Protein AF-A0A1F8UI65-F1 (afdb_monomer)

Solvent-accessible surface area (backbone atoms only — not comparable to full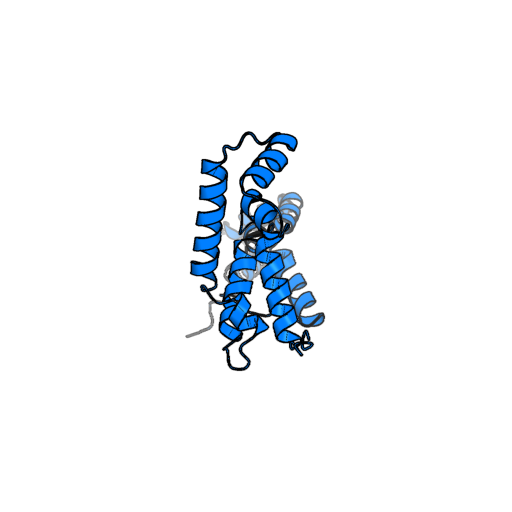-atom values): 11810 Å² total; per-residue (Å²): 134,84,75,80,75,86,70,49,71,69,42,54,49,50,51,51,52,49,49,40,34,46,66,74,23,63,63,40,53,68,67,36,41,55,45,74,73,32,93,83,54,46,71,64,50,46,35,54,54,37,41,76,73,73,41,88,61,52,60,69,58,48,51,51,49,34,50,54,45,50,52,49,47,31,72,70,65,39,86,51,47,70,52,44,59,74,70,48,88,85,56,77,56,66,65,53,52,51,49,46,52,54,45,39,53,68,25,35,94,64,45,59,47,67,70,70,42,32,73,66,82,77,74,88,83,76,95,69,96,74,76,53,73,64,61,51,50,53,50,51,64,67,48,48,71,41,24,51,68,49,43,48,53,50,62,77,66,55,59,65,66,60,55,52,50,55,53,47,46,67,73,50,90,80,66,57,72,68,54,40,54,51,32,54,54,50,46,52,68,72,67,45,90,77,86,78,78,135

Sequence (198 aa):
MTAKQNISSRRLRLLRLFLDVVLNGKFTREAFKLYVSDRWITIRGVCEKLQKQGKGWGKSAIQTIIWRDKERLEQVFGEKILVDILEYTDTNLDNYEKRLVEAMVKYSNNSGLLCGSIVLKFPEPEMATELTDEDFTDFLQTIKPYLKLHMKYITENLDEKAVGYCKYIIASNVLSGVDLERKKYLMMLLEGENNGTD

pLDDT: mean 86.95, std 12.6, range [30.7, 97.56]

Structure (mmCIF, N/CA/C/O backbone):
data_AF-A0A1F8UI65-F1
#
_entry.id   AF-A0A1F8UI65-F1
#
loop_
_atom_site.group_PDB
_atom_site.id
_atom_site.type_symbol
_atom_site.label_atom_id
_atom_site.label_alt_id
_atom_site.label_comp_id
_atom_site.label_asym_id
_atom_site.label_entity_id
_atom_site.label_seq_id
_atom_site.pdbx_PDB_ins_code
_atom_site.Cartn_x
_atom_site.Cartn_y
_atom_site.Cartn_z
_atom_site.occupancy
_atom_site.B_iso_or_equiv
_atom_site.auth_seq_id
_atom_site.auth_comp_id
_atom_site.auth_asym_id
_atom_site.auth_atom_id
_atom_site.pdbx_PDB_model_num
ATOM 1 N N . MET A 1 1 ? 4.585 -12.327 -42.486 1.00 30.70 1 MET A N 1
ATOM 2 C CA . MET A 1 1 ? 3.288 -12.870 -42.032 1.00 30.70 1 MET A CA 1
ATOM 3 C C . MET A 1 1 ? 3.291 -12.864 -40.512 1.00 30.70 1 MET A C 1
ATOM 5 O O . MET A 1 1 ? 3.933 -13.711 -39.912 1.00 30.70 1 MET A O 1
ATOM 9 N N . THR A 1 2 ? 2.685 -11.863 -39.879 1.00 37.06 2 THR A N 1
ATOM 10 C CA . THR A 1 2 ? 2.535 -11.814 -38.419 1.00 37.06 2 THR A CA 1
ATOM 11 C C . THR A 1 2 ? 1.355 -12.701 -38.049 1.00 37.06 2 THR A C 1
ATOM 13 O O . THR A 1 2 ? 0.202 -12.317 -38.236 1.00 37.06 2 THR A O 1
ATOM 16 N N . ALA A 1 3 ? 1.638 -13.923 -37.593 1.00 42.47 3 ALA A N 1
ATOM 17 C CA . ALA A 1 3 ? 0.620 -14.774 -36.996 1.00 42.47 3 ALA A CA 1
ATOM 18 C C . ALA A 1 3 ? -0.021 -13.996 -35.839 1.00 42.47 3 ALA A C 1
ATOM 20 O O . ALA A 1 3 ? 0.677 -13.510 -34.948 1.00 42.47 3 ALA A O 1
ATOM 21 N N . LYS A 1 4 ? -1.344 -13.820 -35.883 1.00 46.66 4 LYS A N 1
ATOM 22 C CA . LYS A 1 4 ? -2.117 -13.251 -34.777 1.00 46.66 4 LYS A CA 1
ATOM 23 C C . LYS A 1 4 ? -1.956 -14.227 -33.607 1.00 46.66 4 LYS A C 1
ATOM 25 O O . LYS A 1 4 ? -2.614 -15.263 -33.591 1.00 46.66 4 LYS A O 1
ATOM 30 N N . GLN A 1 5 ? -1.022 -13.958 -32.693 1.00 58.91 5 GLN A N 1
ATOM 31 C CA . GLN A 1 5 ? -0.881 -14.757 -31.478 1.00 58.91 5 GLN A CA 1
ATOM 32 C C . GLN A 1 5 ? -2.227 -14.714 -30.752 1.00 58.91 5 GLN A C 1
ATOM 34 O O . GLN A 1 5 ? -2.724 -13.639 -30.408 1.00 58.91 5 GLN A O 1
ATOM 39 N N . ASN A 1 6 ? -2.850 -15.877 -30.579 1.00 65.25 6 ASN A N 1
ATOM 40 C CA . ASN A 1 6 ? -4.116 -16.007 -29.871 1.00 65.25 6 ASN A CA 1
ATOM 41 C C . ASN A 1 6 ? -3.819 -15.990 -28.362 1.00 65.25 6 ASN A C 1
ATOM 43 O O . ASN A 1 6 ? -3.801 -17.023 -27.698 1.00 65.25 6 ASN A O 1
ATOM 47 N N . ILE A 1 7 ? -3.444 -14.814 -27.852 1.00 75.25 7 ILE A N 1
ATOM 48 C CA . ILE A 1 7 ? -3.070 -14.612 -26.450 1.00 75.25 7 ILE A CA 1
ATOM 49 C C . ILE A 1 7 ? -4.335 -14.730 -25.596 1.00 75.25 7 ILE A C 1
ATOM 51 O O . ILE A 1 7 ? -5.325 -14.041 -25.843 1.00 75.25 7 ILE A O 1
ATOM 55 N N . SER A 1 8 ? -4.303 -15.584 -24.570 1.00 82.50 8 SER A N 1
ATOM 56 C CA . SER A 1 8 ? -5.439 -15.754 -23.660 1.00 82.50 8 SER A CA 1
ATOM 57 C C . SER A 1 8 ? -5.750 -14.470 -22.878 1.00 82.50 8 SER A C 1
ATOM 59 O O . SER A 1 8 ? -4.866 -13.655 -22.596 1.00 82.50 8 SER A O 1
ATOM 61 N N . SER A 1 9 ? -7.008 -14.302 -22.463 1.00 83.19 9 SER A N 1
ATOM 62 C CA . SER A 1 9 ? -7.449 -13.171 -21.629 1.00 83.19 9 SER A CA 1
ATOM 63 C C . SER A 1 9 ? -6.605 -13.020 -20.357 1.00 83.19 9 SER A C 1
ATOM 65 O O . SER A 1 9 ? -6.215 -11.908 -19.999 1.00 83.19 9 SER A O 1
ATOM 67 N N . ARG A 1 10 ? -6.242 -14.143 -19.725 1.00 83.81 10 ARG A N 1
ATOM 68 C CA . ARG A 1 10 ? -5.358 -14.194 -18.552 1.00 83.81 10 ARG A CA 1
ATOM 69 C C . ARG A 1 10 ? -3.969 -13.611 -18.834 1.00 83.81 10 ARG A C 1
ATOM 71 O O . ARG A 1 10 ? -3.479 -12.796 -18.058 1.00 83.81 10 ARG A O 1
ATOM 78 N N . ARG A 1 11 ? -3.351 -13.967 -19.964 1.00 86.38 11 ARG A N 1
ATOM 79 C CA . ARG A 1 11 ? -2.037 -13.434 -20.376 1.00 86.38 11 ARG A CA 1
ATOM 80 C C . ARG A 1 11 ? -2.100 -11.951 -20.723 1.00 86.38 11 ARG A C 1
ATOM 82 O O . ARG A 1 11 ? -1.212 -11.196 -20.340 1.00 86.38 11 ARG A O 1
ATOM 89 N N . LEU A 1 12 ? -3.170 -11.511 -21.389 1.00 87.50 12 LEU A N 1
ATOM 90 C CA . LEU A 1 12 ? -3.399 -10.087 -21.646 1.00 87.50 12 LEU A CA 1
ATOM 91 C C . LEU A 1 12 ? -3.551 -9.296 -20.342 1.00 87.50 12 LEU A C 1
ATOM 93 O O . LEU A 1 12 ? -2.993 -8.205 -20.226 1.00 87.50 12 LEU A O 1
ATOM 97 N N . ARG A 1 13 ? -4.268 -9.844 -19.353 1.00 85.81 13 ARG A N 1
ATOM 98 C CA . ARG A 1 13 ? -4.388 -9.252 -18.013 1.00 85.81 13 ARG A CA 1
ATOM 99 C C . ARG A 1 13 ? -3.018 -9.133 -17.349 1.00 85.81 13 ARG A C 1
ATOM 101 O O . ARG A 1 13 ? -2.651 -8.042 -16.934 1.00 85.81 13 ARG A O 1
ATOM 108 N N . LEU A 1 14 ? -2.243 -10.213 -17.328 1.00 87.94 14 LEU A N 1
ATOM 109 C CA . LEU A 1 14 ? -0.876 -10.233 -16.803 1.00 87.94 14 LEU A CA 1
ATOM 110 C C . LEU A 1 14 ? 0.030 -9.182 -17.448 1.00 87.94 14 LEU A C 1
ATOM 112 O O . LEU A 1 14 ? 0.711 -8.439 -16.745 1.00 87.94 14 LEU A O 1
ATOM 116 N N . LEU A 1 15 ? -0.003 -9.071 -18.776 1.00 89.81 15 LEU A N 1
ATOM 117 C CA . LEU A 1 15 ? 0.777 -8.075 -19.502 1.00 89.81 15 LEU A CA 1
ATOM 118 C C . LEU A 1 15 ? 0.361 -6.646 -19.130 1.00 89.81 15 LEU A C 1
ATOM 120 O O . LEU A 1 15 ? 1.220 -5.790 -18.938 1.00 89.81 15 LEU A O 1
ATOM 124 N N . ARG A 1 16 ? -0.945 -6.382 -18.997 1.00 90.06 16 ARG A N 1
ATOM 125 C CA . ARG A 1 16 ? -1.450 -5.073 -18.556 1.00 90.06 16 ARG A CA 1
ATOM 126 C C . ARG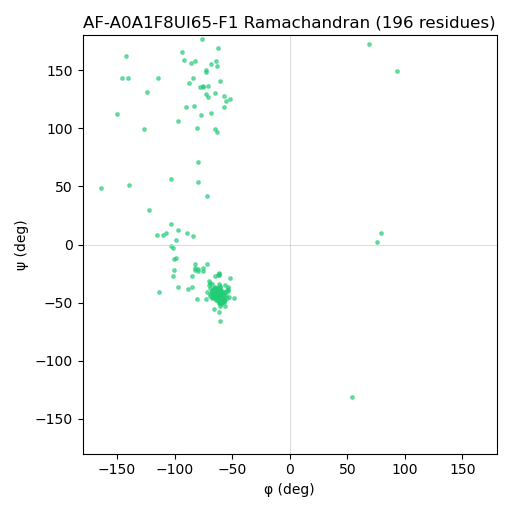 A 1 16 ? -0.981 -4.737 -17.144 1.00 90.06 16 ARG A C 1
ATOM 128 O O . ARG A 1 16 ? -0.502 -3.630 -16.937 1.00 90.06 16 ARG A O 1
ATOM 135 N N . LEU A 1 17 ? -1.067 -5.686 -16.210 1.00 89.12 17 LEU A N 1
ATOM 136 C CA . LEU A 1 17 ? -0.585 -5.502 -14.836 1.00 89.12 17 LEU A CA 1
ATOM 137 C C . LEU A 1 17 ? 0.928 -5.260 -14.801 1.00 89.12 17 LEU A C 1
ATOM 139 O O . LEU A 1 17 ? 1.391 -4.353 -14.116 1.00 89.12 17 LEU A O 1
ATOM 143 N N . PHE A 1 18 ? 1.701 -6.011 -15.590 1.00 91.94 18 PHE A N 1
ATOM 144 C CA . PHE A 1 18 ? 3.139 -5.790 -15.724 1.00 91.94 18 PHE A CA 1
ATOM 145 C C . PHE A 1 18 ? 3.451 -4.383 -16.238 1.00 91.94 18 PHE A C 1
ATOM 147 O O . PHE A 1 18 ? 4.241 -3.665 -15.628 1.00 91.94 18 PHE A O 1
ATOM 154 N N . LEU A 1 19 ? 2.800 -3.953 -17.321 1.00 91.69 19 LEU A N 1
ATOM 155 C CA . LEU A 1 19 ? 2.984 -2.605 -17.856 1.00 91.69 19 LEU A CA 1
ATOM 156 C C . LEU A 1 19 ? 2.579 -1.527 -16.847 1.00 91.69 19 LEU A C 1
ATOM 158 O O . LEU A 1 19 ? 3.275 -0.520 -16.745 1.00 91.69 19 LEU A O 1
ATOM 162 N N . ASP A 1 20 ? 1.513 -1.740 -16.077 1.00 90.06 20 ASP A N 1
ATOM 163 C CA . ASP A 1 20 ? 1.080 -0.803 -15.042 1.00 90.06 20 ASP A CA 1
ATOM 164 C C . ASP A 1 20 ? 2.138 -0.643 -13.937 1.00 90.06 20 ASP A C 1
ATOM 166 O O . ASP A 1 20 ? 2.561 0.475 -13.633 1.00 90.06 20 ASP A O 1
ATOM 170 N N . VAL A 1 21 ? 2.680 -1.751 -13.421 1.00 91.44 21 VAL A N 1
ATOM 171 C CA . VAL A 1 21 ? 3.774 -1.725 -12.434 1.00 91.44 21 VAL A CA 1
ATOM 172 C C . VAL A 1 21 ? 5.002 -0.999 -12.983 1.00 91.44 21 VAL A C 1
ATOM 174 O O . VAL A 1 21 ? 5.594 -0.161 -12.294 1.00 91.44 21 VAL A O 1
ATOM 177 N N . VAL A 1 22 ? 5.391 -1.308 -14.222 1.00 92.56 22 VAL A N 1
ATOM 178 C CA . VAL A 1 22 ? 6.615 -0.784 -14.835 1.00 92.56 22 VAL A CA 1
ATOM 179 C C . VAL A 1 22 ? 6.482 0.692 -15.194 1.00 92.56 22 VAL A C 1
ATOM 181 O O . VAL A 1 22 ? 7.387 1.467 -14.882 1.00 92.56 22 VAL A O 1
ATOM 184 N N . LEU A 1 23 ? 5.387 1.097 -15.836 1.00 91.56 23 LEU A N 1
ATOM 185 C CA . LEU A 1 23 ? 5.232 2.428 -16.429 1.00 91.56 23 LEU A CA 1
ATOM 186 C C . LEU A 1 23 ? 4.478 3.402 -15.521 1.00 91.56 23 LEU A C 1
ATOM 188 O O . LEU A 1 23 ? 4.865 4.569 -15.432 1.00 91.56 23 LEU A O 1
ATOM 192 N N . ASN A 1 24 ? 3.470 2.942 -14.782 1.00 89.12 24 ASN A N 1
ATOM 193 C CA . ASN A 1 24 ? 2.611 3.813 -13.972 1.00 89.12 24 ASN A CA 1
ATOM 194 C C . ASN A 1 24 ? 2.980 3.783 -12.481 1.00 89.12 24 ASN A C 1
ATOM 196 O O . ASN A 1 24 ? 2.806 4.781 -11.779 1.00 89.12 24 ASN A O 1
ATOM 200 N N . GLY A 1 25 ? 3.565 2.683 -12.005 1.00 86.75 25 GLY A N 1
ATOM 201 C CA . GLY A 1 25 ? 4.036 2.533 -10.629 1.00 86.75 25 GLY A CA 1
ATOM 202 C C . GLY A 1 25 ? 5.349 3.261 -10.318 1.00 86.75 25 GLY A C 1
ATOM 203 O O . GLY A 1 25 ? 6.014 3.839 -11.181 1.00 86.75 25 GLY A O 1
ATOM 204 N N . LYS A 1 26 ? 5.768 3.187 -9.051 1.00 90.88 26 LYS A N 1
ATOM 205 C CA . LYS A 1 26 ? 7.080 3.648 -8.559 1.00 90.88 26 LYS A CA 1
ATOM 206 C C . LYS A 1 26 ? 8.178 2.599 -8.744 1.00 90.88 26 LYS A C 1
ATOM 208 O O . LYS A 1 26 ? 9.277 2.789 -8.226 1.00 90.88 26 LYS A O 1
ATOM 213 N N . PHE A 1 27 ? 7.883 1.489 -9.434 1.00 92.88 27 PHE A N 1
ATOM 214 C CA . PHE A 1 27 ? 8.851 0.423 -9.649 1.00 92.88 27 PHE A CA 1
ATOM 215 C C . PHE A 1 27 ? 10.035 0.996 -10.420 1.00 92.88 27 PHE A C 1
ATOM 217 O O . PHE A 1 27 ? 11.102 1.136 -9.840 1.00 92.88 27 PHE A O 1
ATOM 224 N N . THR A 1 28 ? 9.858 1.426 -11.672 1.00 94.50 28 THR A N 1
ATOM 225 C CA . THR A 1 28 ? 10.954 2.017 -12.458 1.00 94.50 28 THR A CA 1
ATOM 226 C C . THR A 1 28 ? 11.030 3.536 -12.330 1.00 94.50 28 THR A C 1
ATOM 228 O O . THR A 1 28 ? 10.061 4.215 -11.980 1.00 94.50 28 THR A O 1
ATOM 231 N N . ARG A 1 29 ? 12.207 4.091 -12.625 1.00 93.94 29 ARG A N 1
ATOM 232 C CA . ARG A 1 29 ? 12.441 5.534 -12.678 1.00 93.94 29 ARG A CA 1
ATOM 233 C C . ARG A 1 29 ? 12.079 6.077 -14.053 1.00 93.94 29 ARG A C 1
ATOM 235 O O . ARG A 1 29 ? 12.130 5.392 -15.066 1.00 93.94 29 ARG A O 1
ATOM 242 N N . GLU A 1 30 ? 11.774 7.364 -14.095 1.00 93.44 30 GLU A N 1
ATOM 243 C CA . GLU A 1 30 ? 11.325 8.068 -15.298 1.00 93.44 30 GLU A CA 1
ATOM 244 C C . GLU A 1 30 ? 12.264 7.930 -16.506 1.00 93.44 30 GLU A C 1
ATOM 246 O O . GLU A 1 30 ? 11.786 7.737 -17.618 1.00 93.44 30 GLU A O 1
ATOM 251 N N . ALA A 1 31 ? 13.587 7.956 -16.305 1.00 94.00 31 ALA A N 1
ATOM 252 C CA . ALA A 1 31 ? 14.538 7.729 -17.397 1.00 94.00 31 ALA A CA 1
ATOM 253 C C . ALA A 1 31 ? 14.360 6.349 -18.046 1.00 94.00 31 ALA A C 1
ATOM 255 O O . ALA A 1 31 ? 14.404 6.242 -19.270 1.00 94.00 31 ALA A O 1
ATOM 256 N N . PHE A 1 32 ? 14.127 5.309 -17.239 1.00 95.69 32 PHE A N 1
ATOM 257 C CA . PHE A 1 32 ? 13.827 3.976 -17.748 1.00 95.69 32 PHE A CA 1
ATOM 258 C C . PHE A 1 32 ? 12.491 3.969 -18.492 1.00 95.69 32 PHE A C 1
ATOM 260 O O . PHE A 1 32 ? 12.435 3.491 -19.620 1.00 95.69 32 PHE A O 1
ATOM 267 N N . LYS A 1 33 ? 11.443 4.575 -17.919 1.00 95.19 33 LYS A N 1
ATOM 268 C CA . LYS A 1 33 ? 10.117 4.676 -18.554 1.00 95.19 33 LYS A CA 1
ATOM 269 C C . LYS A 1 33 ? 10.184 5.340 -19.927 1.00 95.19 33 LYS A C 1
ATOM 271 O O . LYS A 1 33 ? 9.641 4.803 -20.887 1.00 95.19 33 LYS A O 1
ATOM 276 N N . LEU A 1 34 ? 10.885 6.470 -20.038 1.00 93.94 34 LEU A N 1
ATOM 277 C CA . LEU A 1 34 ? 11.095 7.170 -21.308 1.00 93.94 34 LEU A CA 1
ATOM 278 C C . LEU A 1 34 ? 11.840 6.301 -22.321 1.00 93.94 34 LEU A C 1
ATOM 280 O O . LEU A 1 34 ? 11.497 6.326 -23.499 1.00 93.94 34 LEU A O 1
ATOM 284 N N . TYR A 1 35 ? 12.839 5.545 -21.861 1.00 94.62 35 TYR A N 1
ATOM 285 C CA . TYR A 1 35 ? 13.633 4.664 -22.709 1.00 94.62 35 TYR A CA 1
ATOM 286 C C . TYR A 1 35 ? 12.810 3.504 -23.284 1.00 94.62 35 TYR A C 1
ATOM 288 O O . TYR A 1 35 ? 12.892 3.233 -24.475 1.00 94.62 35 TYR A O 1
ATOM 296 N N . VAL A 1 36 ? 11.986 2.843 -22.465 1.00 92.62 36 VAL A N 1
ATOM 297 C CA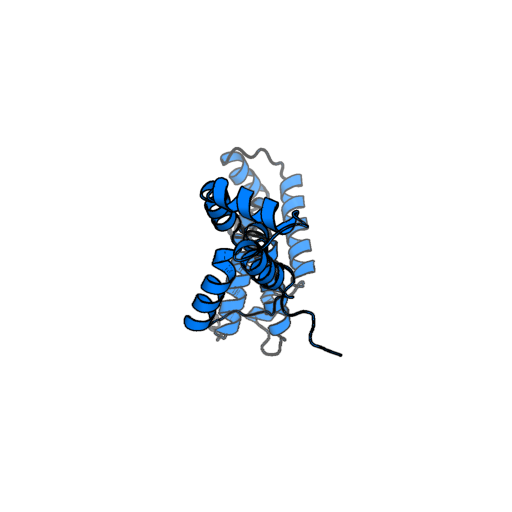 . VAL A 1 36 ? 11.199 1.680 -22.916 1.00 92.62 36 VAL A CA 1
ATOM 298 C C . VAL A 1 36 ? 9.902 2.052 -23.637 1.00 92.62 36 VAL A C 1
ATOM 300 O O . VAL A 1 36 ? 9.364 1.231 -24.374 1.00 92.62 36 VAL A O 1
ATOM 303 N N . SER A 1 37 ? 9.398 3.275 -23.451 1.00 91.62 37 SER A N 1
ATOM 304 C CA . SER A 1 37 ? 8.152 3.733 -24.091 1.00 91.62 37 SER A CA 1
ATOM 305 C C . SER A 1 37 ? 8.345 4.214 -25.532 1.00 91.62 37 SER A C 1
ATOM 307 O O . SER A 1 37 ? 7.371 4.354 -26.266 1.00 91.62 37 SER A O 1
ATOM 309 N N . ASP A 1 38 ? 9.581 4.492 -25.947 1.00 91.75 38 ASP A N 1
ATOM 310 C CA . ASP A 1 38 ? 9.903 5.024 -27.270 1.00 91.75 38 ASP A CA 1
ATOM 311 C C . ASP A 1 38 ? 10.957 4.136 -27.935 1.00 91.75 38 ASP A C 1
ATOM 313 O O . ASP A 1 38 ? 12.149 4.240 -27.660 1.00 91.75 38 ASP A O 1
ATOM 317 N N . ARG A 1 39 ? 10.509 3.251 -28.832 1.00 87.38 39 ARG A N 1
ATOM 318 C CA . ARG A 1 39 ? 11.359 2.254 -29.508 1.00 87.38 39 ARG A CA 1
ATOM 319 C C . ARG A 1 39 ? 12.599 2.855 -30.179 1.00 87.38 39 ARG A C 1
ATOM 321 O O . ARG A 1 39 ? 13.595 2.1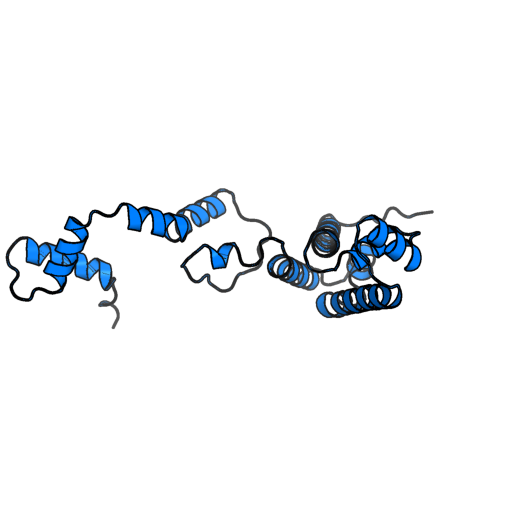55 -30.347 1.00 87.38 39 ARG A O 1
ATOM 328 N N . TRP A 1 40 ? 12.526 4.111 -30.609 1.00 92.12 40 TRP A N 1
ATOM 329 C CA . TRP A 1 40 ? 13.569 4.753 -31.408 1.00 92.12 40 TRP A CA 1
ATOM 330 C C . TRP A 1 40 ? 14.431 5.717 -30.591 1.00 92.12 40 TRP A C 1
ATOM 332 O O . TRP A 1 40 ? 15.374 6.304 -31.127 1.00 92.12 40 TRP A O 1
ATOM 342 N N . ILE A 1 41 ? 14.141 5.891 -29.297 1.00 93.75 41 ILE A N 1
ATOM 343 C CA . ILE A 1 41 ? 14.911 6.792 -28.453 1.00 93.75 41 ILE A CA 1
ATOM 344 C C . ILE A 1 41 ? 16.265 6.180 -28.095 1.00 93.75 41 ILE A C 1
ATOM 346 O O . ILE A 1 41 ? 16.401 5.019 -27.717 1.00 93.75 41 ILE A O 1
ATOM 350 N N . THR A 1 42 ? 17.304 7.001 -28.170 1.00 93.75 42 THR A N 1
ATOM 351 C CA . THR A 1 42 ? 18.629 6.643 -27.656 1.00 93.75 42 THR A CA 1
ATOM 352 C C . THR A 1 42 ? 18.786 7.140 -26.219 1.00 93.75 42 THR A C 1
ATOM 354 O O . THR A 1 42 ? 18.060 8.030 -25.781 1.00 93.75 42 THR A O 1
ATOM 357 N N . ILE A 1 43 ? 19.798 6.659 -25.488 1.00 92.19 43 ILE A N 1
ATOM 358 C CA . ILE A 1 43 ? 20.165 7.218 -24.167 1.00 92.19 43 ILE A CA 1
ATOM 359 C C . ILE A 1 43 ? 20.392 8.737 -24.255 1.00 92.19 43 ILE A C 1
ATOM 361 O O . ILE A 1 43 ? 20.007 9.492 -23.361 1.00 92.19 43 ILE A O 1
ATOM 365 N N . ARG A 1 44 ? 20.976 9.205 -25.367 1.00 92.25 44 ARG A N 1
ATOM 366 C CA . ARG A 1 44 ? 21.119 10.635 -25.658 1.00 92.25 44 ARG A CA 1
ATOM 367 C C . ARG A 1 44 ? 19.754 11.316 -25.804 1.00 92.25 44 ARG A C 1
ATOM 369 O O . ARG A 1 44 ? 19.558 12.363 -25.203 1.00 92.25 44 ARG A O 1
ATOM 376 N N . GLY A 1 45 ? 18.822 10.715 -26.538 1.00 93.06 45 GLY A N 1
ATOM 377 C CA . GLY A 1 45 ? 17.459 11.235 -26.676 1.00 93.06 45 GLY A CA 1
ATOM 378 C C . GLY A 1 45 ? 16.708 11.318 -25.342 1.00 93.06 45 GLY A C 1
ATOM 379 O O . GLY A 1 45 ? 16.029 12.309 -25.085 1.00 93.06 45 GLY A O 1
ATOM 380 N N . VAL A 1 46 ? 16.876 10.331 -24.451 1.00 94.06 46 VAL A N 1
ATOM 381 C CA . VAL A 1 46 ? 16.318 10.372 -23.083 1.00 94.06 46 VAL A CA 1
ATOM 382 C C . VAL A 1 46 ? 16.898 11.555 -22.303 1.00 94.06 46 VAL A C 1
ATOM 384 O O . VAL A 1 46 ? 16.154 12.298 -21.666 1.00 94.06 46 VAL A O 1
ATOM 387 N N . CYS A 1 47 ? 18.214 11.769 -22.395 1.00 93.25 47 CYS A N 1
ATOM 388 C CA . CYS A 1 47 ? 18.903 12.903 -21.774 1.00 93.25 47 CYS A CA 1
ATOM 389 C C . CYS A 1 47 ? 18.347 14.246 -22.253 1.00 93.25 47 CYS A C 1
ATOM 391 O O . CYS A 1 47 ? 18.021 15.103 -21.438 1.00 93.25 47 CYS A O 1
ATOM 393 N N . GLU A 1 48 ? 18.192 14.413 -23.566 1.00 92.50 48 GLU A N 1
ATOM 394 C CA . GLU A 1 48 ? 17.656 15.638 -24.164 1.00 92.50 48 GLU A CA 1
ATOM 395 C C . GLU A 1 48 ? 16.195 15.886 -23.743 1.00 92.50 48 GLU A C 1
ATOM 397 O O . GLU A 1 48 ? 15.832 17.023 -23.440 1.00 92.50 48 GLU A O 1
ATOM 402 N N . LYS A 1 49 ? 15.357 14.838 -23.652 1.00 93.00 49 LYS A N 1
ATOM 403 C CA . LYS A 1 49 ? 13.975 14.959 -23.147 1.00 93.00 49 LYS A CA 1
ATOM 404 C C . LYS A 1 49 ? 13.935 15.378 -21.672 1.00 93.00 49 LYS A C 1
ATOM 406 O O . LYS A 1 49 ? 13.188 16.291 -21.333 1.00 93.00 49 LYS A O 1
ATOM 411 N N . LEU A 1 50 ? 14.749 14.765 -20.810 1.00 92.44 50 LEU A N 1
ATOM 412 C CA . LEU A 1 50 ? 14.801 15.105 -19.381 1.00 92.44 50 LEU A CA 1
ATOM 413 C C . LEU A 1 50 ? 15.339 16.524 -19.143 1.00 92.44 50 LEU A C 1
ATOM 415 O O . LEU A 1 50 ? 14.799 17.253 -18.313 1.00 92.44 50 LEU A O 1
ATOM 419 N N . GLN A 1 51 ? 16.334 16.962 -19.917 1.00 91.50 51 GLN A N 1
ATOM 420 C CA . GLN A 1 51 ? 16.848 18.333 -19.845 1.00 91.50 51 GLN A CA 1
ATOM 421 C C . GLN A 1 51 ? 15.784 19.368 -20.218 1.00 91.50 51 GLN A C 1
ATOM 423 O O . GLN A 1 51 ? 15.647 20.374 -19.525 1.00 91.50 51 GLN A O 1
ATOM 428 N N . LYS A 1 52 ? 14.972 19.099 -21.251 1.00 90.69 52 LYS A N 1
ATOM 429 C CA . LYS A 1 52 ? 13.821 19.952 -21.607 1.00 90.69 52 LYS A CA 1
ATOM 430 C C . LYS A 1 52 ? 12.773 20.045 -20.491 1.00 90.69 52 LYS A C 1
ATOM 432 O O . LYS A 1 52 ? 12.051 21.031 -20.429 1.00 90.69 52 LYS A O 1
ATOM 437 N N . GLN A 1 53 ? 12.708 19.054 -19.604 1.00 90.31 53 GLN A N 1
ATOM 438 C CA . GLN A 1 53 ? 11.849 19.045 -18.413 1.00 90.31 53 GLN A CA 1
ATOM 439 C C . GLN A 1 53 ? 12.527 19.663 -17.173 1.00 90.31 53 GLN A C 1
ATOM 441 O O . GLN A 1 53 ? 12.020 19.527 -16.062 1.00 90.31 53 GLN A O 1
ATOM 446 N N . GLY A 1 54 ? 13.691 20.304 -17.333 1.00 87.88 54 GLY A N 1
ATOM 447 C CA . GLY A 1 54 ? 14.445 20.918 -16.238 1.00 87.88 54 GLY A CA 1
ATOM 448 C C . GLY A 1 54 ? 15.272 19.936 -15.399 1.00 87.88 54 GLY A C 1
ATOM 449 O O . GLY A 1 54 ? 15.800 20.319 -14.357 1.00 87.88 54 GLY A O 1
ATOM 450 N N . LYS A 1 55 ? 15.417 18.672 -15.823 1.00 84.62 55 LYS A N 1
ATOM 451 C CA . LYS A 1 55 ? 16.200 17.650 -15.110 1.00 84.62 55 LYS A CA 1
ATOM 452 C C . LYS A 1 55 ? 17.604 17.550 -15.708 1.00 84.62 55 LYS A C 1
ATOM 454 O O . LYS A 1 55 ? 17.803 17.015 -16.796 1.00 84.62 55 LYS A O 1
ATOM 459 N N . GLY A 1 56 ? 18.597 18.062 -14.982 1.00 77.81 56 GLY A N 1
ATOM 460 C CA . GLY A 1 56 ? 20.002 18.123 -15.407 1.00 77.81 56 GLY A CA 1
ATOM 461 C C . GLY A 1 56 ? 20.776 16.812 -15.241 1.00 77.81 56 GLY A C 1
ATOM 462 O O . GLY A 1 56 ? 21.805 16.790 -14.572 1.00 77.81 56 GLY A O 1
ATOM 463 N N . TRP A 1 57 ? 20.289 15.700 -15.793 1.00 84.06 57 TRP A N 1
ATOM 464 C CA . TRP A 1 57 ? 20.986 14.411 -15.687 1.00 84.06 57 TRP A CA 1
ATOM 465 C C . TRP A 1 57 ? 22.004 14.221 -16.814 1.00 84.06 57 TRP A C 1
ATOM 467 O O . TRP A 1 57 ? 21.738 14.541 -17.970 1.00 84.06 57 TRP A O 1
ATOM 477 N N . GLY A 1 58 ? 23.175 13.674 -16.482 1.00 86.81 58 GLY A N 1
ATOM 478 C CA . GLY A 1 58 ? 24.189 13.287 -17.465 1.00 86.81 58 GLY A CA 1
ATOM 479 C C . GLY A 1 58 ? 23.910 11.916 -18.096 1.00 86.81 58 GLY A C 1
ATOM 480 O O . GLY A 1 58 ? 23.261 11.059 -17.495 1.00 86.81 58 GLY A O 1
ATOM 481 N N . LYS A 1 59 ? 24.469 11.665 -19.289 1.00 89.94 59 LYS A N 1
ATOM 482 C CA . LYS A 1 59 ? 24.297 10.395 -20.030 1.00 89.94 59 LYS A CA 1
ATOM 483 C C . LYS A 1 59 ? 24.690 9.155 -19.216 1.00 89.94 59 LYS A C 1
ATOM 485 O O . LYS A 1 59 ? 23.950 8.178 -19.212 1.00 89.94 59 LYS A O 1
ATOM 490 N N . SER A 1 60 ? 25.818 9.214 -18.501 1.00 91.25 60 SER A N 1
ATOM 491 C CA . SER A 1 60 ? 26.299 8.111 -17.649 1.00 91.25 60 SER A CA 1
ATOM 492 C C . SER A 1 60 ? 25.314 7.782 -16.517 1.00 91.25 60 SER A C 1
ATOM 494 O O . SER A 1 60 ? 25.004 6.615 -16.264 1.00 91.25 60 SER A O 1
ATOM 496 N N . ALA A 1 61 ? 24.734 8.812 -15.891 1.00 91.19 61 ALA A N 1
ATOM 497 C CA . ALA A 1 61 ? 23.724 8.633 -14.853 1.00 91.19 61 ALA A CA 1
ATOM 498 C C . ALA A 1 61 ? 22.454 7.978 -15.416 1.00 91.19 61 ALA A C 1
ATOM 500 O O . ALA A 1 61 ? 21.939 7.035 -14.822 1.00 91.19 61 ALA A O 1
ATOM 501 N N . ILE A 1 62 ? 21.988 8.418 -16.590 1.00 93.12 62 ILE A N 1
ATOM 502 C CA . ILE A 1 62 ? 20.823 7.831 -17.271 1.00 93.12 62 ILE A CA 1
ATOM 503 C C . ILE A 1 62 ? 21.072 6.364 -17.621 1.00 93.12 62 ILE A C 1
ATOM 505 O O . ILE A 1 62 ? 20.228 5.523 -17.326 1.00 93.12 62 ILE A O 1
ATOM 509 N N . GLN A 1 63 ? 22.233 6.040 -18.192 1.00 93.88 63 GLN A N 1
ATOM 510 C CA . GLN A 1 63 ? 22.603 4.659 -18.501 1.00 93.88 63 GLN A CA 1
ATOM 511 C C . GLN A 1 63 ? 22.605 3.784 -17.241 1.00 93.88 63 GLN A C 1
ATOM 513 O O . GLN A 1 63 ? 22.023 2.702 -17.241 1.00 93.88 63 GLN A O 1
ATOM 518 N N . THR A 1 64 ? 23.188 4.282 -16.150 1.00 95.12 64 THR A N 1
ATOM 519 C CA . THR A 1 64 ? 23.212 3.586 -14.855 1.00 95.12 64 THR A CA 1
ATOM 520 C C . THR A 1 64 ? 21.803 3.380 -14.293 1.00 95.12 64 THR A C 1
ATOM 522 O O . THR A 1 64 ? 21.499 2.320 -13.750 1.00 95.12 64 THR A O 1
ATOM 525 N N . ILE A 1 65 ? 20.922 4.379 -14.417 1.00 94.12 65 ILE A N 1
ATOM 526 C CA . ILE A 1 65 ? 19.517 4.277 -14.002 1.00 94.12 65 ILE A CA 1
ATOM 527 C C . ILE A 1 65 ? 18.806 3.186 -14.800 1.00 94.12 65 ILE A C 1
ATOM 529 O O . ILE A 1 65 ? 18.187 2.312 -14.195 1.00 94.12 65 ILE A O 1
ATOM 533 N N . ILE A 1 66 ? 18.931 3.222 -16.130 1.00 94.88 66 ILE A N 1
ATOM 534 C CA . ILE A 1 66 ? 18.283 2.259 -17.021 1.00 94.88 66 ILE A CA 1
ATOM 535 C C . ILE A 1 66 ? 18.755 0.841 -16.698 1.00 94.88 66 ILE A C 1
ATOM 537 O O . ILE A 1 66 ? 17.931 -0.053 -16.527 1.00 94.88 66 ILE A O 1
ATOM 541 N N . TRP A 1 67 ? 20.068 0.648 -16.559 1.00 95.25 67 TRP A N 1
ATOM 542 C CA . TRP A 1 67 ? 20.651 -0.655 -16.257 1.00 95.25 67 TRP A CA 1
ATOM 543 C C . TRP A 1 67 ? 20.169 -1.211 -14.914 1.00 95.25 67 TRP A C 1
ATOM 545 O O . TRP A 1 67 ? 19.650 -2.317 -14.858 1.00 95.25 67 TRP A O 1
ATOM 555 N N . ARG A 1 68 ? 20.234 -0.413 -13.843 1.00 95.75 68 ARG A N 1
ATOM 556 C CA . ARG A 1 68 ? 19.767 -0.837 -12.512 1.00 95.75 68 ARG A CA 1
ATOM 557 C C . ARG A 1 68 ? 18.268 -1.145 -12.479 1.00 95.75 68 ARG A C 1
ATOM 559 O O . ARG A 1 68 ? 17.838 -2.038 -11.758 1.00 95.75 68 ARG A O 1
ATOM 566 N N . ASP A 1 69 ? 17.454 -0.382 -13.211 1.00 95.38 69 ASP A N 1
ATOM 567 C CA . ASP A 1 69 ? 16.016 -0.660 -13.292 1.00 95.38 69 ASP A CA 1
ATOM 568 C C . ASP A 1 69 ? 15.737 -1.951 -14.066 1.00 95.38 69 ASP A C 1
ATOM 570 O O . ASP A 1 69 ? 14.864 -2.709 -13.645 1.00 95.38 69 ASP A O 1
ATOM 574 N N . LYS A 1 70 ? 16.508 -2.222 -15.129 1.00 93.88 70 LYS A N 1
ATOM 575 C CA . LYS A 1 70 ? 16.485 -3.493 -15.858 1.00 93.88 70 LYS A CA 1
ATOM 576 C C . LYS A 1 70 ? 16.869 -4.663 -14.946 1.00 93.88 70 LYS A C 1
ATOM 578 O O . LYS A 1 70 ? 16.080 -5.589 -14.820 1.00 93.88 70 LYS A O 1
ATOM 583 N N . GLU A 1 71 ? 18.006 -4.592 -14.255 1.00 94.94 71 GLU A N 1
ATOM 584 C CA . GLU A 1 71 ? 18.446 -5.648 -13.328 1.00 94.94 71 GLU A CA 1
ATOM 585 C C . GLU A 1 71 ? 17.397 -5.917 -12.246 1.00 94.94 71 GLU A C 1
ATOM 587 O O . GLU A 1 71 ? 17.100 -7.064 -11.930 1.00 94.94 71 GLU A O 1
ATOM 592 N N . ARG A 1 72 ? 16.768 -4.868 -11.702 1.00 93.75 72 ARG A N 1
ATOM 593 C CA . ARG A 1 72 ? 15.694 -5.049 -10.720 1.00 93.75 72 ARG A CA 1
ATOM 594 C C . ARG A 1 72 ? 14.462 -5.731 -11.326 1.00 93.75 72 ARG A C 1
ATOM 596 O O . ARG A 1 72 ? 13.826 -6.520 -10.632 1.00 93.75 72 ARG A O 1
ATOM 603 N N . LEU A 1 73 ? 14.096 -5.432 -12.579 1.00 93.38 73 LEU A N 1
ATOM 604 C CA . LEU A 1 73 ? 13.019 -6.161 -13.267 1.00 93.38 73 LEU A CA 1
ATOM 605 C C . LEU A 1 73 ? 13.359 -7.647 -13.363 1.00 93.38 73 LEU A C 1
ATOM 607 O O . LEU A 1 73 ? 12.535 -8.476 -12.995 1.00 93.38 73 LEU A O 1
ATOM 611 N N . GLU A 1 74 ? 14.575 -7.970 -13.794 1.00 91.94 74 GLU A N 1
ATOM 612 C CA . GLU A 1 74 ? 15.043 -9.350 -13.948 1.00 91.94 74 GLU A CA 1
ATOM 613 C C . GLU A 1 74 ? 15.108 -10.082 -12.598 1.00 91.94 74 GLU A C 1
ATOM 615 O O . GLU A 1 74 ? 14.709 -11.237 -12.509 1.00 91.94 74 GLU A O 1
ATOM 620 N N . GLN A 1 75 ? 15.506 -9.405 -11.520 1.00 92.38 75 GLN A N 1
ATOM 621 C CA . GLN A 1 75 ? 15.532 -9.981 -10.171 1.00 92.38 75 GLN A CA 1
ATOM 622 C C . GLN A 1 75 ? 14.136 -10.291 -9.618 1.00 92.38 75 GLN A C 1
ATOM 624 O O . GLN A 1 75 ? 13.934 -11.336 -9.004 1.00 92.38 75 GLN A O 1
ATOM 629 N N . VAL A 1 76 ? 13.173 -9.384 -9.801 1.00 91.12 76 VAL A N 1
ATOM 630 C CA . VAL A 1 76 ? 11.820 -9.542 -9.237 1.00 91.12 76 VAL A CA 1
ATOM 631 C C . VAL A 1 76 ? 10.983 -10.479 -10.097 1.00 91.12 76 VAL A C 1
ATOM 633 O O . VAL A 1 76 ? 10.321 -11.387 -9.597 1.00 91.12 76 VAL A O 1
ATOM 636 N N . PHE A 1 77 ? 11.012 -10.268 -11.406 1.00 90.19 77 PHE A N 1
ATOM 637 C CA . PHE A 1 77 ? 10.128 -10.945 -12.338 1.00 90.19 77 PHE A CA 1
ATOM 638 C C . PHE A 1 77 ? 10.803 -12.104 -13.062 1.00 90.19 77 PHE A C 1
ATOM 640 O O . PHE A 1 77 ? 10.110 -13.020 -13.464 1.00 90.19 77 PHE A O 1
ATOM 647 N N . GLY A 1 78 ? 12.128 -12.148 -13.155 1.00 88.81 78 GLY A N 1
ATOM 648 C CA . GLY A 1 78 ? 12.845 -13.095 -14.007 1.00 88.81 78 GLY A CA 1
ATOM 649 C C . GLY A 1 78 ? 13.149 -12.503 -15.383 1.00 88.81 78 GLY A C 1
ATOM 650 O O . GLY A 1 78 ? 12.398 -11.684 -15.915 1.00 88.81 78 GLY A O 1
ATOM 651 N N . GLU A 1 79 ? 14.255 -12.942 -15.983 1.00 87.00 79 GLU A N 1
ATOM 652 C CA . GLU A 1 79 ? 14.766 -12.425 -17.265 1.00 87.00 79 GLU A CA 1
ATOM 653 C C . GLU A 1 79 ? 13.807 -12.629 -18.446 1.00 87.00 79 GLU A C 1
ATOM 655 O O . GLU A 1 79 ? 13.834 -11.879 -19.420 1.00 87.00 79 GLU A O 1
ATOM 660 N N . LYS A 1 80 ? 12.943 -13.645 -18.365 1.00 85.19 80 LYS A N 1
ATOM 661 C CA . LYS A 1 80 ? 12.096 -14.090 -19.476 1.00 85.19 80 LYS A CA 1
ATOM 662 C C . LYS A 1 80 ? 10.619 -13.747 -19.317 1.00 85.19 80 LYS A C 1
ATOM 664 O O . LYS A 1 80 ? 9.841 -14.181 -20.153 1.00 85.19 80 LYS A O 1
ATOM 669 N N . ILE A 1 81 ? 10.222 -12.919 -18.342 1.00 86.19 81 ILE A N 1
ATOM 670 C CA . ILE A 1 81 ? 8.799 -12.628 -18.066 1.00 86.19 81 ILE A CA 1
ATOM 671 C C . ILE A 1 81 ? 7.982 -12.271 -19.321 1.00 86.19 81 ILE A C 1
ATOM 673 O O . ILE A 1 81 ? 6.891 -12.800 -19.516 1.00 86.19 81 ILE A O 1
ATOM 677 N N . LEU A 1 82 ? 8.497 -11.404 -20.200 1.00 86.50 82 LEU A N 1
ATOM 678 C CA . LEU A 1 82 ? 7.771 -11.007 -21.412 1.00 86.50 82 LEU A CA 1
ATOM 679 C C . LEU A 1 82 ? 7.620 -12.166 -22.401 1.00 86.50 82 LEU A C 1
ATOM 681 O O . LEU A 1 82 ? 6.545 -12.347 -22.965 1.00 86.50 82 LEU A O 1
ATOM 685 N N . VAL A 1 83 ? 8.676 -12.957 -22.584 1.00 85.62 83 VAL A N 1
ATOM 686 C CA . VAL A 1 83 ? 8.669 -14.130 -23.469 1.00 85.62 83 VAL A CA 1
ATOM 687 C C . VAL A 1 83 ? 7.740 -15.205 -22.902 1.00 85.62 83 VAL A C 1
ATOM 689 O O . VAL A 1 83 ? 6.934 -15.784 -23.621 1.00 85.62 83 VAL A O 1
ATOM 692 N N . ASP A 1 84 ? 7.771 -15.406 -21.590 1.00 85.50 84 ASP A N 1
ATOM 693 C CA . ASP A 1 84 ? 6.950 -16.378 -20.873 1.00 85.50 84 ASP A CA 1
ATOM 694 C C . ASP A 1 84 ? 5.455 -16.034 -20.923 1.00 85.50 84 ASP A C 1
ATOM 696 O O . ASP A 1 84 ? 4.622 -16.921 -21.115 1.00 85.50 84 ASP A O 1
ATOM 700 N N . ILE A 1 85 ? 5.100 -14.749 -20.828 1.00 82.88 85 ILE A N 1
ATOM 701 C CA . ILE A 1 85 ? 3.712 -14.294 -20.971 1.00 82.88 85 ILE A CA 1
ATOM 702 C C . ILE A 1 85 ? 3.241 -14.398 -22.432 1.00 82.88 85 ILE A C 1
ATOM 704 O O . ILE A 1 85 ? 2.100 -14.806 -22.677 1.00 82.88 85 ILE A O 1
ATOM 708 N N . LEU A 1 86 ? 4.085 -14.038 -23.406 1.00 83.38 86 LEU A N 1
ATOM 709 C CA . LEU A 1 86 ? 3.684 -13.893 -24.812 1.00 83.38 86 LEU A CA 1
ATOM 710 C C . LEU A 1 86 ? 3.785 -15.184 -25.640 1.00 83.38 86 LEU A C 1
ATOM 712 O O . LEU A 1 86 ? 2.923 -15.415 -26.485 1.00 83.38 86 LEU A O 1
ATOM 716 N N . GLU A 1 87 ? 4.806 -16.016 -25.422 1.00 75.25 87 GLU A N 1
ATOM 717 C CA . GLU A 1 87 ? 5.197 -17.074 -26.370 1.00 75.25 87 GLU A CA 1
ATOM 718 C C . GLU A 1 87 ? 4.989 -18.501 -25.843 1.00 75.25 87 GLU A C 1
ATOM 720 O O . GLU A 1 87 ? 4.511 -19.355 -26.588 1.00 75.25 87 GLU A O 1
ATOM 725 N N . TYR A 1 88 ? 5.300 -18.785 -24.576 1.00 69.75 88 TYR A N 1
ATOM 726 C CA . TYR A 1 88 ? 5.276 -20.162 -24.059 1.00 69.75 88 TYR A CA 1
ATOM 727 C C . TYR A 1 88 ? 3.921 -20.542 -23.480 1.00 69.75 88 TYR A C 1
ATOM 729 O O . TYR A 1 88 ? 3.506 -19.940 -22.497 1.00 69.75 88 TYR A O 1
ATOM 737 N N . THR A 1 89 ? 3.238 -21.551 -24.033 1.00 62.88 89 THR A N 1
ATOM 738 C CA . THR A 1 89 ? 1.910 -22.015 -23.580 1.00 62.88 89 THR A CA 1
ATOM 739 C C . THR A 1 89 ? 1.911 -22.717 -22.216 1.00 62.88 89 THR A C 1
ATOM 741 O O . THR A 1 89 ? 0.945 -22.535 -21.479 1.00 62.88 89 THR A O 1
ATOM 744 N N . ASP A 1 90 ? 2.999 -23.406 -21.849 1.00 61.06 90 ASP A N 1
ATOM 745 C CA . ASP A 1 90 ? 3.109 -24.252 -20.639 1.00 61.06 90 ASP A CA 1
ATOM 746 C C . ASP A 1 90 ? 3.774 -23.580 -19.422 1.00 61.06 90 ASP A C 1
ATOM 748 O O . ASP A 1 90 ? 4.131 -24.238 -18.444 1.00 61.06 90 ASP A O 1
ATOM 752 N N . THR A 1 91 ? 3.958 -22.260 -19.437 1.00 72.19 91 THR A N 1
ATOM 753 C CA . THR A 1 91 ? 4.563 -21.575 -18.289 1.00 72.19 91 THR A CA 1
ATOM 754 C C . THR A 1 91 ? 3.581 -21.454 -17.124 1.00 72.19 91 THR A C 1
ATOM 756 O O . THR A 1 91 ? 2.437 -21.035 -17.306 1.00 72.19 91 THR A O 1
ATOM 759 N N . ASN A 1 92 ? 4.046 -21.747 -15.904 1.00 73.81 92 ASN A N 1
ATOM 760 C CA . ASN A 1 92 ? 3.291 -21.491 -14.678 1.00 73.81 92 ASN A CA 1
ATOM 761 C C . ASN A 1 92 ? 3.089 -19.974 -14.482 1.00 73.81 92 ASN A C 1
ATOM 763 O O . ASN A 1 92 ? 3.979 -19.259 -14.012 1.00 73.81 92 ASN A O 1
ATOM 767 N N . LEU A 1 93 ? 1.904 -19.492 -14.859 1.00 83.00 93 LEU A N 1
ATOM 768 C CA . LEU A 1 93 ? 1.512 -18.087 -14.760 1.00 83.00 93 LEU A CA 1
ATOM 769 C C . LEU A 1 93 ? 1.188 -17.651 -13.322 1.00 83.00 93 LEU A C 1
ATOM 771 O O . LEU A 1 93 ? 1.257 -16.456 -13.039 1.00 83.00 93 LEU A O 1
ATOM 775 N N . ASP A 1 94 ? 0.891 -18.582 -12.412 1.00 83.06 94 ASP A N 1
ATOM 776 C CA . ASP A 1 94 ? 0.495 -18.279 -11.028 1.00 83.06 94 ASP A CA 1
ATOM 777 C C . ASP A 1 94 ? 1.627 -17.559 -10.278 1.00 83.06 94 ASP A C 1
ATOM 779 O O . ASP A 1 94 ? 1.412 -16.571 -9.576 1.00 83.06 94 ASP A O 1
ATOM 783 N N . ASN A 1 95 ? 2.872 -18.000 -10.486 1.00 84.31 95 ASN A N 1
ATOM 784 C CA . ASN A 1 95 ? 4.050 -17.373 -9.881 1.00 84.31 95 ASN A CA 1
ATOM 785 C C . ASN A 1 95 ? 4.264 -15.936 -10.395 1.00 84.31 95 ASN A C 1
ATOM 787 O O . ASN A 1 95 ? 4.655 -15.048 -9.636 1.00 84.31 95 ASN A O 1
ATOM 791 N N . TYR A 1 96 ? 3.975 -15.686 -11.675 1.00 86.62 96 TYR A N 1
ATOM 792 C CA . TYR A 1 96 ? 4.042 -14.343 -12.249 1.00 86.62 96 TYR A CA 1
ATOM 793 C C . TYR A 1 96 ? 2.943 -13.432 -11.710 1.00 86.62 96 TYR A C 1
ATOM 795 O O . TYR A 1 96 ? 3.229 -12.285 -11.369 1.00 86.62 96 TYR A O 1
ATOM 803 N N . GLU A 1 97 ? 1.714 -13.940 -11.590 1.00 85.88 97 GLU A N 1
ATOM 804 C CA . GLU A 1 97 ? 0.604 -13.209 -10.974 1.00 85.88 97 GLU A CA 1
ATOM 805 C C . GLU A 1 97 ? 0.968 -12.800 -9.542 1.00 85.88 97 GLU A C 1
ATOM 807 O O . GLU A 1 97 ? 0.888 -11.613 -9.215 1.00 85.88 97 GLU A O 1
ATOM 812 N N . LYS A 1 98 ? 1.482 -13.737 -8.735 1.00 85.25 98 LYS A N 1
ATOM 813 C CA . LYS A 1 98 ? 1.915 -13.467 -7.358 1.00 85.25 98 LYS A CA 1
ATOM 814 C C . LYS A 1 98 ? 2.952 -12.350 -7.272 1.00 85.25 98 LYS A C 1
ATOM 816 O O . LYS A 1 98 ? 2.735 -11.354 -6.583 1.00 85.25 98 LYS A O 1
ATOM 821 N N . ARG A 1 99 ? 4.043 -12.461 -8.034 1.00 88.19 99 ARG A N 1
ATOM 822 C CA . ARG A 1 99 ? 5.112 -11.444 -8.063 1.00 88.19 99 ARG A CA 1
ATOM 823 C C . ARG A 1 99 ? 4.605 -10.080 -8.528 1.00 88.19 99 ARG A C 1
ATOM 825 O O . ARG A 1 99 ? 5.059 -9.050 -8.032 1.00 88.19 99 ARG A O 1
ATOM 832 N N . LEU A 1 100 ? 3.678 -10.055 -9.487 1.00 88.75 100 LEU A N 1
ATOM 833 C CA . LEU A 1 100 ? 3.087 -8.816 -9.991 1.00 88.75 100 LEU A CA 1
ATOM 834 C C . LEU A 1 100 ? 2.232 -8.122 -8.949 1.00 88.75 100 LEU A C 1
ATOM 836 O O . LEU A 1 100 ? 2.396 -6.921 -8.757 1.00 88.75 100 LEU A O 1
ATOM 840 N N . VAL A 1 101 ? 1.368 -8.853 -8.253 1.00 84.75 101 VAL A N 1
ATOM 841 C CA . VAL A 1 101 ? 0.535 -8.258 -7.206 1.00 84.75 101 VAL A CA 1
ATOM 842 C C . VAL A 1 101 ? 1.381 -7.791 -6.027 1.00 84.75 101 VAL A C 1
ATOM 844 O O . VAL A 1 101 ? 1.195 -6.667 -5.564 1.00 84.75 101 VAL A O 1
ATOM 847 N N . GLU A 1 102 ? 2.386 -8.561 -5.607 1.00 85.88 102 GLU A N 1
ATOM 848 C CA . GLU A 1 102 ? 3.350 -8.115 -4.592 1.00 85.88 102 GLU A CA 1
ATOM 849 C C . GLU A 1 102 ? 4.053 -6.813 -5.013 1.00 85.88 102 GLU A C 1
ATOM 851 O O . GLU A 1 102 ? 4.166 -5.863 -4.228 1.00 85.88 102 GLU A O 1
ATOM 856 N N . ALA A 1 103 ? 4.482 -6.724 -6.275 1.00 88.81 103 ALA A N 1
ATOM 857 C CA . ALA A 1 103 ? 5.086 -5.514 -6.812 1.00 88.81 103 ALA A CA 1
ATOM 858 C C . ALA A 1 103 ? 4.086 -4.347 -6.898 1.00 88.81 103 ALA A C 1
ATOM 860 O O . ALA A 1 103 ? 4.452 -3.217 -6.574 1.00 88.81 103 ALA A O 1
ATOM 861 N N . MET A 1 104 ? 2.830 -4.590 -7.274 1.00 86.38 104 MET A N 1
ATOM 862 C CA . MET A 1 104 ? 1.778 -3.570 -7.273 1.00 86.38 104 MET A CA 1
ATOM 863 C C . MET A 1 104 ? 1.558 -3.012 -5.871 1.00 86.38 104 MET A C 1
ATOM 865 O O . MET A 1 104 ? 1.582 -1.798 -5.688 1.00 86.38 104 MET A O 1
ATOM 869 N N . VAL A 1 105 ? 1.406 -3.872 -4.863 1.00 83.56 105 VAL A N 1
ATOM 870 C CA . VAL A 1 105 ? 1.212 -3.437 -3.473 1.00 83.56 105 VAL A CA 1
ATOM 871 C C . VAL A 1 105 ? 2.406 -2.600 -3.021 1.00 83.56 105 VAL A C 1
ATOM 873 O O . VAL A 1 105 ? 2.232 -1.471 -2.560 1.00 83.56 105 VAL A O 1
ATOM 876 N N . LYS A 1 106 ? 3.625 -3.105 -3.233 1.00 85.12 106 LYS A N 1
ATOM 877 C CA . LYS A 1 106 ? 4.859 -2.465 -2.767 1.00 85.12 106 LYS A CA 1
ATOM 878 C C . LYS A 1 106 ? 5.159 -1.141 -3.469 1.00 85.12 106 LYS A C 1
ATOM 880 O O . LYS A 1 106 ? 5.584 -0.193 -2.807 1.00 85.12 106 LYS A O 1
ATOM 885 N N . TYR A 1 107 ? 4.955 -1.069 -4.783 1.00 87.50 107 TYR A N 1
ATOM 886 C CA . TYR A 1 107 ? 5.378 0.055 -5.624 1.00 87.50 107 TYR A CA 1
ATOM 887 C C . TYR A 1 107 ? 4.222 0.908 -6.159 1.00 87.50 107 TYR A C 1
ATOM 889 O O . TYR A 1 107 ? 4.456 1.805 -6.973 1.00 87.50 107 TYR A O 1
ATOM 897 N N . SER A 1 108 ? 2.987 0.687 -5.708 1.00 84.19 108 SER A N 1
ATOM 898 C CA . SER A 1 108 ? 1.876 1.587 -6.023 1.00 84.19 108 SER A CA 1
ATOM 899 C C . SER A 1 108 ? 2.092 2.976 -5.419 1.00 84.19 108 SER A C 1
ATOM 901 O O . SER A 1 108 ? 2.806 3.179 -4.430 1.00 84.19 108 SER A O 1
ATOM 903 N N . ASN A 1 109 ? 1.421 3.970 -6.000 1.00 78.19 109 ASN A N 1
ATOM 904 C CA . ASN A 1 109 ? 1.417 5.321 -5.445 1.00 78.19 109 ASN A CA 1
ATOM 905 C C . ASN A 1 109 ? 0.792 5.377 -4.044 1.00 78.19 109 ASN A C 1
ATOM 907 O O . ASN A 1 109 ? 1.211 6.213 -3.245 1.00 78.19 109 ASN A O 1
ATOM 911 N N . ASN A 1 110 ? -0.100 4.428 -3.746 1.00 81.31 110 ASN A N 1
ATOM 912 C CA . ASN A 1 110 ? -0.848 4.298 -2.497 1.00 81.31 110 ASN A CA 1
ATOM 913 C C . ASN A 1 110 ? -0.289 3.198 -1.578 1.00 81.31 110 ASN A C 1
ATOM 915 O O . ASN A 1 110 ? -0.993 2.729 -0.685 1.00 81.31 110 ASN A O 1
ATOM 919 N N . SER A 1 111 ? 0.953 2.760 -1.805 1.00 79.56 111 SER A N 1
ATOM 920 C CA . SER A 1 111 ? 1.603 1.733 -0.989 1.00 79.56 111 SER A CA 1
ATOM 921 C C . SER A 1 111 ? 1.527 2.101 0.496 1.00 79.56 111 SER A C 1
ATOM 923 O O . SER A 1 111 ? 1.886 3.210 0.894 1.00 79.56 111 SER A O 1
ATOM 925 N N . GLY A 1 112 ? 0.991 1.182 1.301 1.00 79.69 112 GLY A N 1
ATOM 926 C CA . GLY A 1 112 ? 0.802 1.369 2.739 1.00 79.69 112 GLY A CA 1
ATOM 927 C C . GLY A 1 112 ? -0.359 2.282 3.148 1.00 79.69 112 GLY A C 1
ATOM 928 O O . GLY A 1 112 ? -0.546 2.469 4.345 1.00 79.69 112 GLY A O 1
ATOM 929 N N . LEU A 1 113 ? -1.165 2.825 2.225 1.00 86.12 113 LEU A N 1
ATOM 930 C CA . LEU A 1 113 ? -2.280 3.717 2.575 1.00 86.12 113 LEU A CA 1
ATOM 931 C C . LEU A 1 113 ? -3.318 3.017 3.460 1.00 86.12 113 LEU A C 1
ATOM 933 O O . LEU A 1 113 ? -3.725 3.580 4.474 1.00 86.12 113 LEU A O 1
ATOM 937 N N . LEU A 1 114 ? -3.710 1.790 3.104 1.00 84.62 114 LEU A N 1
ATOM 938 C CA . LEU A 1 114 ? -4.692 1.009 3.860 1.00 84.62 114 LEU A CA 1
ATOM 939 C C . LEU A 1 114 ? -4.192 0.736 5.289 1.00 84.62 114 LEU A C 1
ATOM 941 O O . LEU A 1 114 ? -4.800 1.192 6.256 1.00 84.62 114 LEU A O 1
ATOM 945 N N . CYS A 1 115 ? -3.027 0.093 5.422 1.00 82.88 115 CYS A N 1
ATOM 946 C CA . CYS A 1 115 ? -2.421 -0.227 6.720 1.00 82.88 115 CYS A CA 1
ATOM 947 C C . CYS A 1 115 ? -2.006 1.023 7.517 1.00 82.88 115 CYS A C 1
ATOM 949 O O . CYS A 1 115 ? -1.954 1.002 8.741 1.00 82.88 115 CYS A O 1
ATOM 951 N N . GLY A 1 116 ? -1.701 2.129 6.836 1.00 86.00 116 GLY A N 1
ATOM 952 C CA . GLY A 1 116 ? -1.339 3.400 7.455 1.00 86.00 116 GLY A CA 1
ATOM 953 C C . GLY A 1 116 ? -2.541 4.199 7.961 1.00 86.00 116 GLY A C 1
ATOM 954 O O . GLY A 1 116 ? -2.375 5.018 8.866 1.00 86.00 116 GLY A O 1
ATOM 955 N N . SER A 1 117 ? -3.739 3.962 7.422 1.00 91.50 117 SER A N 1
ATOM 956 C CA . SER A 1 117 ? -4.959 4.721 7.746 1.00 91.50 117 SER A CA 1
ATOM 957 C C . SER A 1 117 ? -5.878 4.012 8.739 1.00 91.50 117 SER A C 1
ATOM 959 O O . SER A 1 117 ? -6.789 4.639 9.279 1.00 91.50 117 SER A O 1
ATOM 961 N N . ILE A 1 118 ? -5.638 2.728 8.996 1.00 92.62 118 ILE A N 1
ATOM 962 C CA . ILE A 1 118 ? -6.450 1.869 9.862 1.00 92.62 118 ILE A CA 1
ATOM 963 C C . ILE A 1 118 ? -5.616 1.459 11.079 1.00 92.62 118 ILE A C 1
ATOM 965 O O . ILE A 1 118 ? -4.403 1.293 10.979 1.00 92.62 118 ILE A O 1
ATOM 969 N N . VAL A 1 119 ? -6.250 1.367 12.250 1.00 91.38 119 VAL A N 1
ATOM 970 C CA . VAL A 1 119 ? -5.580 0.965 13.504 1.00 91.38 119 VAL A CA 1
ATOM 971 C C . VAL A 1 119 ? -5.513 -0.557 13.659 1.00 91.38 119 VAL A C 1
ATOM 973 O O . VAL A 1 119 ? -4.594 -1.070 14.298 1.00 91.38 119 VAL A O 1
ATOM 976 N N . LEU A 1 120 ? -6.458 -1.283 13.057 1.00 89.38 120 LEU A N 1
ATOM 977 C CA . LEU A 1 120 ? -6.458 -2.744 13.040 1.00 89.38 120 LEU A CA 1
ATOM 978 C C . LEU A 1 120 ? -5.207 -3.304 12.361 1.00 89.38 120 LEU A C 1
ATOM 980 O O . LEU A 1 120 ? -4.758 -2.813 11.323 1.00 89.38 120 LEU A O 1
ATOM 984 N N . LYS A 1 121 ? -4.691 -4.391 12.935 1.00 86.94 121 LYS A N 1
ATOM 985 C CA . LYS A 1 121 ? -3.702 -5.244 12.281 1.00 86.94 121 LYS A CA 1
ATOM 986 C C . LYS A 1 121 ? -4.446 -6.217 11.374 1.00 86.94 121 LYS A C 1
ATOM 988 O O . LYS A 1 121 ? -5.265 -6.991 11.859 1.00 86.94 121 LYS A O 1
ATOM 993 N N . PHE A 1 122 ? -4.168 -6.159 10.077 1.00 83.94 122 PHE A N 1
ATOM 994 C CA . PHE A 1 122 ? -4.722 -7.117 9.127 1.00 83.94 122 PHE A CA 1
ATOM 995 C C . PHE A 1 122 ? -4.054 -8.491 9.281 1.00 83.94 122 PHE A C 1
ATOM 997 O O . PHE A 1 122 ? -2.868 -8.541 9.629 1.00 83.94 122 PHE A O 1
ATOM 1004 N N . PRO A 1 123 ? -4.789 -9.588 9.019 1.00 84.50 123 PRO A N 1
ATOM 1005 C CA . PRO A 1 123 ? -4.181 -10.902 8.843 1.00 84.50 123 PRO A CA 1
ATOM 1006 C C . PRO A 1 123 ? -3.237 -10.898 7.635 1.00 84.50 123 PRO A C 1
ATOM 1008 O O . PRO A 1 123 ? -3.219 -9.949 6.841 1.00 84.50 123 PRO A O 1
ATOM 1011 N N . GLU A 1 124 ? -2.446 -11.962 7.493 1.00 74.50 124 GLU A N 1
ATOM 1012 C CA . GLU A 1 124 ? -1.641 -12.133 6.287 1.00 74.50 124 GLU A CA 1
ATOM 1013 C C . GLU A 1 124 ? -2.557 -12.133 5.057 1.00 74.50 124 GLU A C 1
ATOM 1015 O O . GLU A 1 124 ? -3.565 -12.843 5.040 1.00 74.50 124 GLU A O 1
ATOM 1020 N N . PRO A 1 125 ? -2.265 -11.294 4.052 1.00 73.06 125 PRO A N 1
ATOM 1021 C CA . PRO A 1 125 ? -3.148 -11.156 2.914 1.00 73.06 125 PRO A CA 1
ATOM 1022 C C . PRO A 1 125 ? -3.062 -12.399 2.035 1.00 73.06 125 PRO A C 1
ATOM 1024 O O . PRO A 1 125 ? -1.981 -12.788 1.587 1.00 73.06 125 PRO A O 1
ATOM 1027 N N . GLU A 1 126 ? -4.219 -12.961 1.710 1.00 73.56 126 GLU A N 1
ATOM 1028 C CA . GLU A 1 126 ? -4.342 -13.869 0.581 1.00 73.56 126 GLU A CA 1
ATOM 1029 C C . GLU A 1 126 ? -4.535 -13.071 -0.706 1.00 73.56 126 GLU A C 1
ATOM 1031 O O . GLU A 1 126 ? -5.159 -12.006 -0.740 1.00 73.56 126 GLU A O 1
ATOM 1036 N N . MET A 1 127 ? -3.945 -13.570 -1.786 1.00 68.94 127 MET A N 1
ATOM 1037 C CA . MET A 1 127 ? -4.013 -12.890 -3.066 1.00 68.94 127 MET A CA 1
ATOM 1038 C C . MET A 1 127 ? -5.384 -13.109 -3.710 1.00 68.94 127 MET A C 1
ATOM 1040 O O . MET A 1 127 ? -5.676 -14.199 -4.194 1.00 68.94 127 MET A O 1
ATOM 1044 N N . ALA A 1 128 ? -6.178 -12.042 -3.791 1.00 74.19 128 ALA A N 1
ATOM 1045 C CA . ALA A 1 128 ? -7.450 -12.011 -4.502 1.00 74.19 128 ALA A CA 1
ATOM 1046 C C . ALA A 1 128 ? -7.447 -10.885 -5.546 1.00 74.19 128 ALA A C 1
ATOM 1048 O O . ALA A 1 128 ? -7.066 -9.750 -5.257 1.00 74.19 128 ALA A O 1
ATOM 1049 N N . THR A 1 129 ? -7.856 -11.197 -6.778 1.00 73.56 129 THR A N 1
ATOM 1050 C CA . THR A 1 129 ? -8.050 -10.195 -7.844 1.00 73.56 129 THR A CA 1
ATOM 1051 C C . THR A 1 129 ? -9.507 -9.778 -8.006 1.00 73.56 129 THR A C 1
ATOM 1053 O O . THR A 1 129 ? -9.788 -8.828 -8.729 1.00 73.56 129 THR A O 1
ATOM 1056 N N . GLU A 1 130 ? -10.419 -10.510 -7.372 1.00 81.31 130 GLU A N 1
ATOM 1057 C CA . GLU A 1 130 ? -11.864 -10.341 -7.464 1.00 81.31 130 GLU A CA 1
ATOM 1058 C C . GLU A 1 130 ? -12.459 -10.547 -6.069 1.00 81.31 130 GLU A C 1
ATOM 1060 O O . GLU A 1 130 ? -11.964 -11.364 -5.292 1.00 81.31 130 GLU A O 1
ATOM 1065 N N . LEU A 1 131 ? -13.489 -9.770 -5.758 1.00 90.62 131 LEU A N 1
ATOM 1066 C CA . LEU A 1 131 ? -14.267 -9.833 -4.527 1.00 90.62 131 LEU A CA 1
ATOM 1067 C C . LEU A 1 131 ? -15.708 -9.474 -4.903 1.00 90.62 131 LEU A C 1
A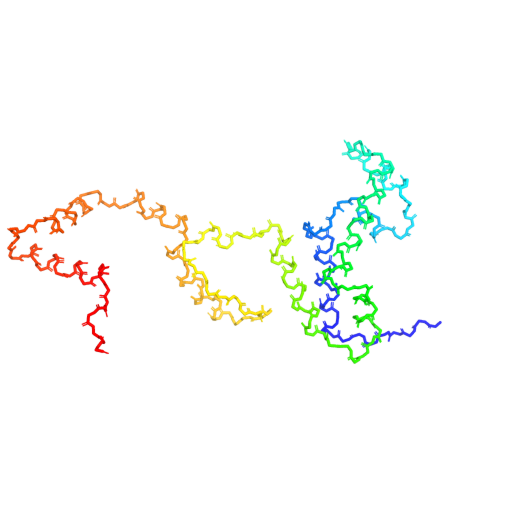TOM 1069 O O . LEU A 1 131 ? -15.899 -8.643 -5.796 1.00 90.62 131 LEU A O 1
ATOM 1073 N N . THR A 1 132 ? -16.707 -10.103 -4.284 1.00 95.12 132 THR A N 1
ATOM 1074 C CA . THR A 1 132 ? -18.102 -9.736 -4.560 1.00 95.12 132 THR A CA 1
ATOM 1075 C C . THR A 1 132 ? -18.402 -8.340 -4.011 1.00 95.12 132 THR A C 1
ATOM 1077 O O . THR A 1 132 ? -17.747 -7.872 -3.076 1.00 95.12 132 THR A O 1
ATOM 1080 N N . ASP A 1 133 ? -19.394 -7.658 -4.587 1.00 95.44 133 ASP A N 1
ATOM 1081 C CA . ASP A 1 133 ? -19.808 -6.334 -4.102 1.00 95.44 133 ASP A CA 1
ATOM 1082 C C . ASP A 1 133 ? -20.308 -6.395 -2.649 1.00 95.44 133 ASP A C 1
ATOM 1084 O O . ASP A 1 133 ? -20.086 -5.460 -1.873 1.00 95.44 133 ASP A O 1
ATOM 1088 N N . GLU A 1 134 ? -20.948 -7.507 -2.276 1.00 97.19 134 GLU A N 1
ATOM 1089 C CA . GLU A 1 134 ? -21.412 -7.787 -0.915 1.00 97.19 134 GLU A CA 1
ATOM 1090 C C . GLU A 1 134 ? -20.220 -7.930 0.040 1.00 97.19 134 GLU A C 1
ATOM 1092 O O . GLU A 1 134 ? -20.095 -7.134 0.970 1.00 97.19 134 GLU A O 1
ATOM 1097 N N . ASP A 1 135 ? -19.269 -8.825 -0.256 1.00 95.94 135 ASP A N 1
ATOM 1098 C CA . ASP A 1 135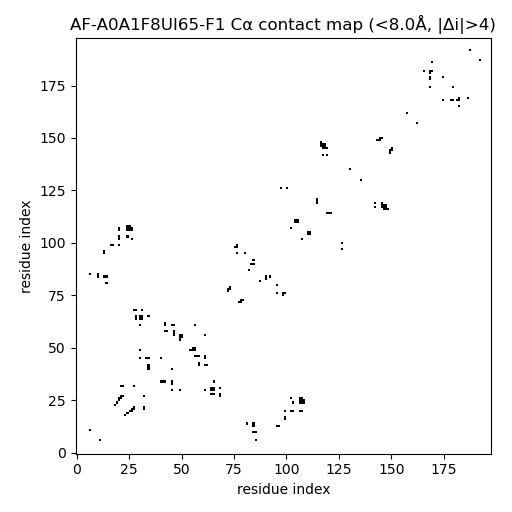 ? -18.074 -9.031 0.578 1.00 95.94 135 ASP A CA 1
ATOM 1099 C C . ASP A 1 135 ? -17.238 -7.749 0.712 1.00 95.94 135 ASP A C 1
ATOM 1101 O O . ASP A 1 135 ? -16.700 -7.435 1.779 1.00 95.94 135 ASP A O 1
ATOM 1105 N N . PHE A 1 136 ? -17.120 -6.975 -0.372 1.00 94.69 136 PHE A N 1
ATOM 1106 C CA . PHE A 1 136 ? -16.417 -5.696 -0.346 1.00 94.69 136 PHE A CA 1
ATOM 1107 C C . PHE A 1 136 ? -17.127 -4.684 0.557 1.00 94.69 136 PHE A C 1
ATOM 1109 O O . PHE A 1 136 ? -16.477 -3.979 1.335 1.00 94.69 136 PHE A O 1
ATOM 1116 N N . THR A 1 137 ? -18.456 -4.617 0.484 1.00 96.00 137 THR A N 1
ATOM 1117 C CA . THR A 1 137 ? -19.262 -3.726 1.325 1.00 96.00 137 THR A CA 1
ATOM 1118 C C . THR A 1 137 ? -19.144 -4.106 2.796 1.00 96.00 137 THR A C 1
ATOM 1120 O O . THR A 1 137 ? -18.896 -3.231 3.632 1.00 96.00 137 THR A O 1
ATOM 1123 N N . ASP A 1 138 ? -19.244 -5.393 3.108 1.00 96.50 138 ASP A N 1
ATOM 1124 C CA . ASP A 1 138 ? -19.129 -5.915 4.468 1.00 96.50 138 ASP A CA 1
ATOM 1125 C C . ASP A 1 138 ? -17.741 -5.649 5.051 1.00 96.50 138 ASP A C 1
ATOM 1127 O O . ASP A 1 138 ? -17.606 -5.174 6.188 1.00 96.50 138 ASP A O 1
ATOM 1131 N N . PHE A 1 139 ? -16.69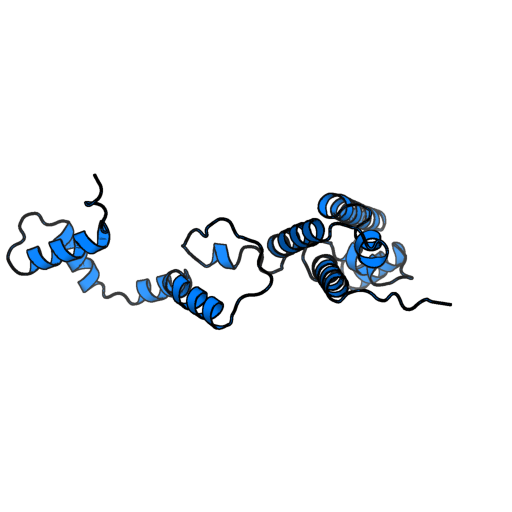3 -5.836 4.245 1.00 93.69 139 PHE A N 1
ATOM 1132 C CA . PHE A 1 139 ? -15.337 -5.460 4.623 1.00 93.69 139 PHE A CA 1
ATOM 1133 C C . PHE A 1 139 ? -15.243 -3.969 4.971 1.00 93.69 139 PHE A C 1
ATOM 1135 O O . PHE A 1 139 ? -14.736 -3.617 6.040 1.00 93.69 139 PHE A O 1
ATOM 1142 N N . LEU A 1 140 ? -15.768 -3.081 4.116 1.00 94.75 140 LEU A N 1
ATOM 1143 C CA . LEU A 1 140 ? -15.744 -1.635 4.356 1.00 94.75 140 LEU A CA 1
ATOM 1144 C C . LEU A 1 140 ? -16.498 -1.237 5.631 1.00 94.75 140 LEU A C 1
ATOM 1146 O O . LEU A 1 140 ? -16.004 -0.399 6.391 1.00 94.75 140 LEU A O 1
ATOM 1150 N N . GLN A 1 141 ? -17.669 -1.825 5.883 1.00 95.00 141 GLN A N 1
ATOM 1151 C CA . GLN A 1 141 ? -18.438 -1.574 7.104 1.00 95.00 141 GLN A CA 1
ATOM 1152 C C . GLN A 1 141 ? -17.676 -2.027 8.351 1.00 95.00 141 GLN A C 1
ATOM 1154 O O . GLN A 1 141 ? -17.644 -1.298 9.344 1.00 95.00 141 GLN A O 1
ATOM 1159 N N . THR A 1 142 ? -16.992 -3.167 8.263 1.00 94.50 142 THR A N 1
ATOM 1160 C CA . THR A 1 142 ? -16.193 -3.732 9.354 1.00 94.50 142 THR A CA 1
ATOM 1161 C C . THR A 1 142 ? -14.999 -2.846 9.712 1.00 94.50 142 THR A C 1
ATOM 1163 O O . THR A 1 142 ? -14.745 -2.594 10.888 1.00 94.50 142 THR A O 1
ATOM 1166 N N . ILE A 1 143 ? -14.264 -2.321 8.724 1.00 94.88 143 ILE A N 1
ATOM 1167 C CA . ILE A 1 143 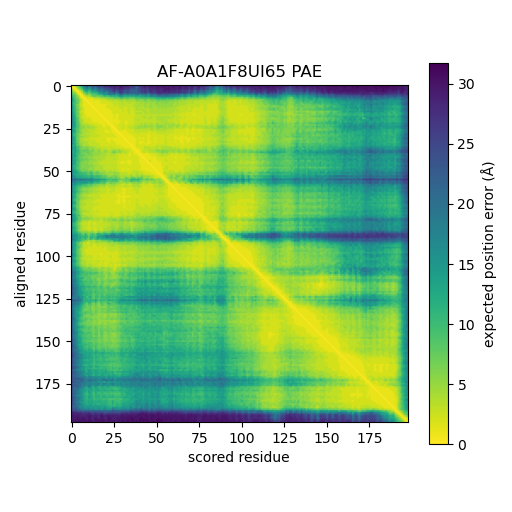? -13.059 -1.514 8.994 1.00 94.88 143 ILE A CA 1
ATOM 1168 C C . ILE A 1 143 ? -13.359 -0.049 9.333 1.00 94.88 143 ILE A C 1
ATOM 1170 O O . ILE A 1 143 ? -12.523 0.619 9.947 1.00 94.88 143 ILE A O 1
ATOM 1174 N N . LYS A 1 144 ? -14.528 0.474 8.937 1.00 93.69 144 LYS A N 1
ATOM 1175 C CA . LYS A 1 144 ? -14.881 1.900 9.052 1.00 93.69 144 LYS A CA 1
ATOM 1176 C C . LYS A 1 144 ? -14.704 2.475 10.467 1.00 93.69 144 LYS A C 1
ATOM 1178 O O . LYS A 1 144 ? -14.109 3.553 10.563 1.00 93.69 144 LYS A O 1
ATOM 1183 N N . PRO A 1 145 ? -15.132 1.802 11.555 1.00 93.94 145 PRO A N 1
ATOM 1184 C CA . PRO A 1 145 ? -14.944 2.306 12.918 1.00 93.94 145 PRO A CA 1
ATOM 1185 C C . PRO A 1 145 ? -13.471 2.477 13.314 1.00 93.94 145 PRO A C 1
ATOM 1187 O O . PRO A 1 145 ? -13.146 3.307 14.159 1.00 93.94 145 PRO A O 1
ATOM 1190 N N . TYR A 1 146 ? -12.575 1.724 12.675 1.00 94.75 146 TYR A N 1
ATOM 1191 C CA . TYR A 1 146 ? -11.150 1.652 12.997 1.00 94.75 146 TYR A CA 1
ATOM 1192 C C . TYR A 1 146 ? -10.270 2.527 12.099 1.00 94.75 146 TYR A C 1
ATOM 1194 O O . TYR A 1 146 ? -9.037 2.504 12.204 1.00 94.75 146 TYR A O 1
ATOM 1202 N N . LEU A 1 147 ? -10.882 3.305 11.205 1.00 95.31 147 LEU A N 1
ATOM 1203 C CA . LEU A 1 147 ? -10.183 4.340 10.458 1.00 95.31 147 LEU A CA 1
ATOM 1204 C C . LEU A 1 147 ? -9.701 5.417 11.429 1.00 95.31 147 LEU A C 1
ATOM 1206 O O . LEU A 1 147 ? -10.490 5.974 12.192 1.00 95.31 147 LEU A O 1
ATOM 1210 N N . LYS A 1 148 ? -8.422 5.791 11.342 1.00 94.81 148 LYS A N 1
ATOM 1211 C CA . LYS A 1 148 ? -7.823 6.837 12.190 1.00 94.81 148 LYS A CA 1
ATOM 1212 C C . LYS A 1 148 ? -8.610 8.147 12.142 1.00 94.81 148 LYS A C 1
ATOM 1214 O O . LYS A 1 148 ? -8.773 8.802 13.165 1.00 94.81 148 LYS A O 1
ATOM 1219 N N . LEU A 1 149 ? -9.129 8.509 10.966 1.00 94.19 149 LEU A N 1
ATOM 1220 C CA . LEU A 1 149 ? -9.979 9.690 10.788 1.00 94.19 149 LEU A CA 1
ATOM 1221 C C . LEU A 1 149 ? -11.309 9.571 11.538 1.00 94.19 149 LEU A C 1
ATOM 1223 O O . LEU A 1 149 ? -11.732 10.531 12.176 1.00 94.19 149 LEU A O 1
ATOM 1227 N N . HIS A 1 150 ? -11.950 8.403 11.490 1.00 94.00 150 HIS A N 1
ATOM 1228 C CA . HIS A 1 150 ? -13.214 8.179 12.181 1.00 94.00 150 HIS A CA 1
ATOM 1229 C C . HIS A 1 150 ? -13.018 8.162 13.700 1.00 94.00 150 HIS A C 1
ATOM 1231 O O . HIS A 1 150 ? -13.740 8.842 14.422 1.00 94.00 150 HIS A O 1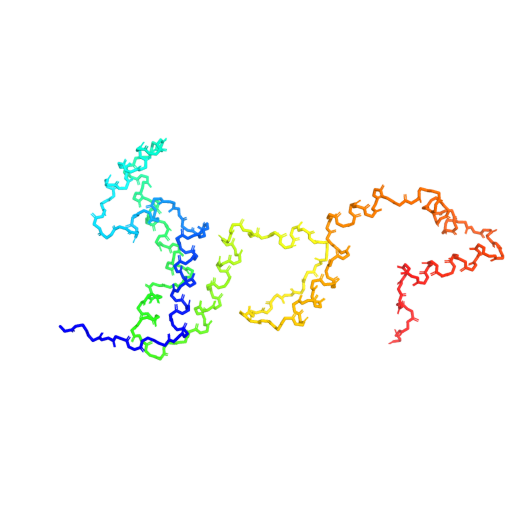
ATOM 1237 N N . MET A 1 151 ? -11.976 7.481 14.184 1.00 94.19 151 MET A N 1
ATOM 1238 C CA . MET A 1 151 ? -11.612 7.486 15.602 1.00 94.19 151 MET A CA 1
ATOM 1239 C C . MET A 1 151 ? -11.270 8.890 16.107 1.00 94.19 151 MET A C 1
ATOM 1241 O O . MET A 1 151 ? -11.674 9.260 17.208 1.00 94.19 151 MET A O 1
ATOM 1245 N N . LYS A 1 152 ? -10.559 9.692 15.303 1.00 95.31 152 LYS A N 1
ATOM 1246 C CA . LYS A 1 152 ? -10.275 11.096 15.621 1.00 95.31 152 LYS A CA 1
ATOM 1247 C C . LYS A 1 152 ? -11.567 11.903 15.753 1.00 95.31 152 LYS A C 1
ATOM 1249 O O . LYS A 1 152 ? -11.744 12.571 16.763 1.00 95.31 152 LYS A O 1
ATOM 1254 N N . TYR A 1 153 ? -12.480 11.778 14.788 1.00 95.50 153 TYR A N 1
ATOM 1255 C CA . TYR A 1 153 ? -13.784 12.438 14.844 1.00 95.50 153 TYR A CA 1
ATOM 1256 C C . TYR A 1 153 ? -14.568 12.050 16.104 1.00 95.50 153 TYR A C 1
ATOM 1258 O O . TYR A 1 153 ? -15.057 12.931 16.803 1.00 95.50 153 TYR A O 1
ATOM 1266 N N . ILE A 1 154 ? -14.644 10.756 16.435 1.00 94.06 154 ILE A N 1
ATOM 1267 C CA . ILE A 1 154 ? -15.295 10.298 17.672 1.00 94.06 154 ILE A CA 1
ATOM 1268 C C . ILE A 1 154 ? -14.627 10.950 18.885 1.00 94.06 154 ILE A C 1
ATOM 1270 O O . ILE A 1 154 ? -15.315 11.521 19.720 1.00 94.06 154 ILE A O 1
ATOM 1274 N N . THR A 1 155 ? -13.295 10.919 18.956 1.00 93.00 155 THR A N 1
ATOM 1275 C CA . THR A 1 155 ? -12.527 11.474 20.083 1.00 93.00 155 THR A CA 1
ATOM 1276 C C . THR A 1 155 ? -12.800 12.964 20.290 1.00 93.00 155 THR A C 1
ATOM 1278 O O . THR A 1 155 ? -12.970 13.397 21.423 1.00 93.00 155 THR A O 1
ATOM 1281 N N . GLU A 1 156 ? -12.881 13.740 19.208 1.00 95.19 156 GLU A N 1
ATOM 1282 C CA . GLU A 1 156 ? -13.156 15.184 19.245 1.00 95.19 156 GLU A CA 1
ATOM 1283 C C . GLU A 1 156 ? -14.611 15.521 19.610 1.00 95.19 156 GLU A C 1
ATOM 1285 O O . GLU A 1 156 ? -14.891 16.655 19.988 1.00 95.19 156 GLU A O 1
ATOM 1290 N N . ASN A 1 157 ? -15.534 14.557 19.510 1.00 95.44 157 ASN A N 1
ATOM 1291 C CA . ASN A 1 157 ? -16.966 14.747 19.769 1.00 95.44 157 ASN A CA 1
ATOM 1292 C C . ASN A 1 157 ? -17.479 13.948 20.982 1.00 95.44 157 ASN A C 1
ATOM 1294 O O . ASN A 1 157 ? -18.687 13.890 21.216 1.00 95.44 157 ASN A O 1
ATOM 1298 N N . LEU A 1 158 ? -16.590 13.316 21.752 1.00 94.56 158 LEU A N 1
ATOM 1299 C CA . LEU A 1 158 ? -16.964 12.628 22.986 1.00 94.56 158 LEU A CA 1
ATOM 1300 C C . LEU A 1 158 ? -17.340 13.640 24.073 1.00 94.56 158 LEU A C 1
ATOM 1302 O O . LEU A 1 158 ? -16.633 14.618 24.298 1.00 94.56 158 LEU A O 1
ATOM 1306 N N . ASP A 1 159 ? -18.424 13.363 24.799 1.00 96.50 159 ASP A N 1
ATOM 1307 C CA . ASP A 1 159 ? -18.802 14.160 25.966 1.00 96.50 159 ASP A CA 1
ATOM 1308 C C . ASP A 1 159 ? -17.781 13.967 27.098 1.00 96.50 159 ASP A C 1
ATOM 1310 O O . ASP A 1 159 ? -17.676 12.894 27.704 1.00 96.50 159 ASP A O 1
ATOM 1314 N N . GLU A 1 160 ? -17.043 15.033 27.411 1.00 96.25 160 GLU A N 1
ATOM 1315 C CA . GLU A 1 160 ? -16.038 15.052 28.474 1.00 96.25 160 GLU A CA 1
ATOM 1316 C C . GLU A 1 160 ? -16.616 14.640 29.834 1.00 96.25 160 GLU A C 1
ATOM 1318 O O . GLU A 1 160 ? -15.935 13.963 30.613 1.00 96.25 160 GLU A O 1
ATOM 1323 N N . LYS A 1 161 ? -17.882 14.986 30.122 1.00 97.06 161 LYS A N 1
ATOM 1324 C CA . LYS A 1 161 ? -18.541 14.601 31.380 1.00 97.06 161 LYS A CA 1
ATOM 1325 C C . LYS A 1 161 ? -18.759 13.099 31.452 1.00 97.06 161 LYS A C 1
ATOM 1327 O O . LYS A 1 161 ? -18.458 12.494 32.481 1.00 97.06 161 LYS A O 1
ATOM 1332 N N . ALA A 1 162 ? -19.237 12.493 30.367 1.00 96.50 162 ALA A N 1
ATOM 1333 C CA . ALA A 1 162 ? -19.408 11.049 30.279 1.00 96.50 162 ALA A CA 1
ATOM 1334 C C . ALA A 1 162 ? -18.063 10.320 30.447 1.00 96.50 162 ALA A C 1
ATOM 1336 O O . ALA A 1 162 ? -17.969 9.372 31.226 1.00 96.50 162 ALA A O 1
ATOM 1337 N N . VAL A 1 163 ? -16.995 10.809 29.804 1.00 95.44 163 VAL A N 1
ATOM 1338 C CA . VAL A 1 163 ? -15.639 10.251 29.956 1.00 95.44 163 VAL A CA 1
ATOM 1339 C C . VAL A 1 163 ? -15.146 10.356 31.403 1.00 95.44 163 VAL A C 1
ATOM 1341 O O . VAL A 1 163 ? -14.619 9.384 31.950 1.00 95.44 163 VAL A O 1
ATOM 1344 N N . GLY A 1 164 ? -15.322 11.516 32.043 1.00 96.56 164 GLY A N 1
ATOM 1345 C CA . GLY A 1 164 ? -14.952 11.731 33.443 1.00 96.56 164 GLY A CA 1
ATOM 1346 C C . GLY A 1 164 ? -15.710 10.809 34.398 1.00 96.56 164 GLY A C 1
ATOM 1347 O O . GLY A 1 164 ? -15.103 10.193 35.274 1.00 96.56 164 GLY A O 1
ATOM 1348 N N . TYR A 1 165 ? -17.015 10.647 34.180 1.00 97.56 165 TYR A N 1
ATOM 1349 C CA . TYR A 1 165 ? -17.852 9.731 34.948 1.00 97.56 165 TYR A CA 1
ATOM 1350 C C . TYR A 1 165 ? -17.404 8.270 34.792 1.00 97.56 165 TYR A C 1
ATOM 1352 O O . TYR A 1 165 ? -17.213 7.588 35.797 1.00 97.56 165 TYR A O 1
ATOM 1360 N N . CYS A 1 166 ? -17.138 7.807 33.565 1.00 96.38 166 CYS A N 1
ATOM 1361 C CA . CYS A 1 166 ? -16.617 6.459 33.317 1.00 96.38 166 CYS A CA 1
ATOM 1362 C C . CYS A 1 166 ? -15.285 6.210 34.046 1.00 96.38 166 CYS A C 1
ATOM 1364 O O . CYS A 1 166 ? -15.110 5.174 34.687 1.00 96.38 166 CYS A O 1
ATOM 1366 N N . LYS A 1 167 ? -14.356 7.177 34.016 1.00 95.94 167 LYS A N 1
ATOM 1367 C CA . LYS A 1 167 ? -13.088 7.088 34.763 1.00 95.94 167 LYS A CA 1
ATOM 1368 C C . LYS A 1 167 ? -13.315 7.015 36.274 1.00 95.94 167 LYS A C 1
ATOM 1370 O O . LYS A 1 167 ? -12.680 6.203 36.943 1.00 95.94 167 LYS A O 1
ATOM 1375 N N . TYR A 1 168 ? -14.223 7.837 36.799 1.00 96.75 168 TYR A N 1
ATOM 1376 C CA . TYR A 1 168 ? -14.583 7.840 38.216 1.00 96.75 168 TYR A CA 1
ATOM 1377 C C . TYR A 1 168 ? -15.134 6.483 38.668 1.00 96.75 168 TYR A C 1
ATOM 1379 O O . TYR A 1 168 ? -14.628 5.920 39.640 1.00 96.75 168 TYR A O 1
ATOM 1387 N N . ILE A 1 169 ? -16.123 5.924 37.960 1.00 96.50 169 ILE A N 1
ATOM 1388 C CA . ILE A 1 169 ? -16.730 4.651 38.371 1.00 96.50 169 ILE A CA 1
ATOM 1389 C C . ILE A 1 169 ? -15.746 3.479 38.244 1.00 96.50 169 ILE A C 1
ATOM 1391 O O . ILE A 1 169 ? -15.740 2.591 39.093 1.00 96.50 169 ILE A O 1
ATOM 1395 N N . ILE A 1 170 ? -14.848 3.481 37.253 1.00 94.50 170 ILE A N 1
ATOM 1396 C CA . ILE A 1 170 ? -13.803 2.450 37.156 1.00 94.50 170 ILE A CA 1
ATOM 1397 C C . ILE A 1 170 ? -12.857 2.528 38.365 1.00 94.50 170 ILE A C 1
ATOM 1399 O O . ILE A 1 170 ? -12.604 1.510 39.012 1.00 94.50 170 ILE A O 1
ATOM 1403 N N . ALA A 1 171 ? -12.379 3.728 38.706 1.00 94.31 171 ALA A N 1
ATOM 1404 C CA . ALA A 1 171 ? -11.398 3.933 39.772 1.00 94.31 171 ALA A CA 1
ATOM 1405 C C . ALA A 1 171 ? -11.976 3.826 41.197 1.00 94.31 171 ALA A C 1
ATOM 1407 O O . ALA A 1 171 ? -11.234 3.588 42.148 1.00 94.31 171 ALA A O 1
ATOM 1408 N N . SER A 1 172 ? -13.285 4.020 41.371 1.00 94.31 172 SER A N 1
ATOM 1409 C CA . SER A 1 172 ? -13.921 4.043 42.690 1.00 94.31 172 SER A CA 1
ATOM 1410 C C . SER A 1 172 ? -14.123 2.640 43.276 1.00 94.31 172 SER A C 1
ATOM 1412 O O . SER A 1 172 ? -14.612 1.730 42.601 1.00 94.31 172 SER A O 1
ATOM 1414 N N . ASN A 1 173 ? -13.803 2.491 44.566 1.00 92.38 173 ASN A N 1
ATOM 1415 C CA . ASN A 1 173 ? -13.990 1.261 45.351 1.00 92.38 173 ASN A CA 1
ATOM 1416 C C . ASN A 1 173 ? -15.225 1.296 46.264 1.00 92.38 173 ASN A C 1
ATOM 1418 O O . ASN A 1 173 ? -15.515 0.318 46.942 1.00 92.38 173 ASN A O 1
ATOM 1422 N N . VAL A 1 174 ? -15.944 2.418 46.301 1.00 93.12 174 VAL A N 1
ATOM 1423 C CA . VAL A 1 174 ? -17.047 2.664 47.249 1.00 93.12 174 VAL A CA 1
ATOM 1424 C C . VAL A 1 174 ? -18.367 2.964 46.536 1.00 93.12 174 VAL A C 1
ATOM 1426 O O . VAL A 1 174 ? -19.210 3.703 47.037 1.00 93.12 174 VAL A O 1
ATOM 1429 N N . LEU A 1 175 ? -18.550 2.410 45.336 1.00 94.19 175 LEU A N 1
ATOM 1430 C CA . LEU A 1 175 ? -19.786 2.572 44.572 1.00 94.19 175 LEU A CA 1
ATOM 1431 C C . LEU A 1 175 ? -20.935 1.762 45.172 1.00 94.19 175 LEU A C 1
ATOM 1433 O O . LEU A 1 175 ? -20.742 0.672 45.709 1.00 94.19 175 LEU A O 1
ATOM 1437 N N . SER A 1 176 ? -22.150 2.270 44.999 1.00 93.50 176 SER A N 1
ATOM 1438 C CA . SER A 1 176 ? -23.381 1.585 45.383 1.00 93.50 176 SER A CA 1
ATOM 1439 C C . SER A 1 176 ? -24.487 1.847 44.360 1.00 93.50 176 SER A C 1
ATOM 1441 O O . SER A 1 176 ? -24.384 2.758 43.535 1.00 93.50 176 SER A O 1
ATOM 1443 N N . GLY A 1 177 ? -25.529 1.013 44.388 1.00 96.12 177 GLY A N 1
ATOM 1444 C CA . GLY A 1 177 ? -26.685 1.137 43.499 1.00 96.12 177 GLY A CA 1
ATOM 1445 C C . GLY A 1 177 ? -26.304 1.175 42.015 1.00 96.12 177 GLY A C 1
ATOM 1446 O O . GLY A 1 177 ? -25.519 0.356 41.538 1.00 96.12 177 GLY A O 1
ATOM 1447 N N . VAL A 1 178 ? -26.851 2.159 41.300 1.00 96.50 178 VAL A N 1
ATOM 1448 C CA . VAL A 1 178 ? -26.751 2.301 39.837 1.00 96.50 178 VAL A CA 1
ATOM 1449 C C . VAL A 1 178 ? -25.305 2.446 39.345 1.00 96.50 178 VAL A C 1
ATOM 1451 O O . VAL A 1 178 ? -24.956 1.916 38.291 1.00 96.50 178 VAL A O 1
ATOM 1454 N N . ASP A 1 179 ? -24.435 3.125 40.095 1.00 96.38 179 ASP A N 1
ATOM 1455 C CA . ASP A 1 179 ? -23.041 3.318 39.674 1.00 96.38 179 ASP A CA 1
ATOM 1456 C C . ASP A 1 179 ? -22.252 2.002 39.707 1.00 96.38 179 ASP A C 1
ATOM 1458 O O . ASP A 1 179 ? -21.395 1.766 38.853 1.00 96.38 179 ASP A O 1
ATOM 1462 N N . LEU A 1 180 ? -22.575 1.111 40.653 1.00 96.00 180 LEU A N 1
ATOM 1463 C CA . LEU A 1 180 ? -21.974 -0.219 40.724 1.00 96.00 180 LEU A CA 1
ATOM 1464 C C . LEU A 1 180 ? -22.412 -1.091 39.537 1.00 96.00 180 LEU A C 1
ATOM 1466 O O . LEU A 1 180 ? -21.589 -1.811 38.972 1.00 96.00 180 LEU A O 1
ATOM 1470 N N . GLU A 1 181 ? -23.680 -1.011 39.130 1.00 96.00 181 GLU A N 1
ATOM 1471 C CA . GLU A 1 181 ? -24.195 -1.718 37.947 1.00 96.00 181 GLU A CA 1
ATOM 1472 C C . GLU A 1 181 ? -23.542 -1.214 36.657 1.00 96.00 181 GLU A C 1
ATOM 1474 O O . GLU A 1 181 ? -23.071 -2.011 35.843 1.00 96.00 181 GLU A O 1
ATOM 1479 N N . ARG A 1 182 ? -23.419 0.109 36.504 1.00 96.50 182 ARG A N 1
ATOM 1480 C CA . ARG A 1 182 ? -22.725 0.724 35.364 1.00 96.50 182 ARG A CA 1
ATOM 1481 C C . ARG A 1 182 ? -21.251 0.337 35.313 1.00 96.50 182 ARG A C 1
ATOM 1483 O O . ARG A 1 182 ? -20.756 0.045 34.227 1.00 96.50 182 ARG A O 1
ATOM 1490 N N . LYS A 1 183 ? -20.563 0.274 36.463 1.00 95.38 183 LYS A N 1
ATOM 1491 C CA . LYS A 1 183 ? -19.182 -0.228 36.536 1.00 95.38 183 LYS A CA 1
ATOM 1492 C C . LYS A 1 183 ? -19.103 -1.666 36.030 1.00 95.38 183 LYS A C 1
ATOM 1494 O O . LYS A 1 183 ? -18.271 -1.942 35.176 1.00 95.38 183 LYS A O 1
ATOM 1499 N N . LYS A 1 184 ? -19.968 -2.567 36.513 1.00 93.81 184 LYS A N 1
ATOM 1500 C CA . LYS A 1 184 ? -19.983 -3.977 36.079 1.00 93.81 184 LYS A CA 1
ATOM 1501 C C . LYS A 1 184 ? -20.164 -4.105 34.566 1.00 93.81 184 LYS A C 1
ATOM 1503 O O . LYS A 1 184 ? -19.393 -4.807 33.925 1.00 93.81 184 LYS A O 1
ATOM 1508 N N . TYR A 1 185 ? -21.135 -3.388 34.003 1.00 93.75 185 TYR A N 1
ATOM 1509 C CA . TYR A 1 185 ? -21.384 -3.396 32.562 1.00 93.75 185 TYR A CA 1
ATOM 1510 C C . TYR A 1 185 ? -20.189 -2.859 31.762 1.00 93.75 185 TYR A C 1
ATOM 1512 O O . TYR A 1 185 ? -19.765 -3.466 30.783 1.00 93.75 185 TYR A O 1
ATOM 1520 N N . LEU A 1 186 ? -19.601 -1.744 32.204 1.00 93.56 186 LEU A N 1
ATOM 1521 C CA . LEU A 1 186 ? -18.440 -1.157 31.542 1.00 93.56 186 LEU A CA 1
ATOM 1522 C C . LEU A 1 186 ? -17.213 -2.080 31.602 1.00 93.56 186 LEU A C 1
ATOM 1524 O O . LEU A 1 186 ? -16.518 -2.218 30.603 1.00 93.56 186 LEU A O 1
ATOM 1528 N N . MET A 1 187 ? -16.968 -2.741 32.736 1.00 92.81 187 MET A N 1
ATOM 1529 C CA . MET A 1 187 ? -15.884 -3.721 32.866 1.00 92.81 187 MET A CA 1
ATOM 1530 C C . MET A 1 187 ? -16.094 -4.917 31.932 1.00 92.81 187 MET A C 1
ATOM 1532 O O . MET A 1 187 ? -15.161 -5.286 31.231 1.00 92.81 187 MET A O 1
ATOM 1536 N N . MET A 1 188 ? -17.322 -5.444 31.829 1.00 92.12 188 MET A N 1
ATOM 1537 C CA . MET A 1 188 ? -17.657 -6.530 30.895 1.00 92.12 188 MET A CA 1
ATOM 1538 C C . MET A 1 188 ? -17.320 -6.166 29.440 1.00 92.12 188 MET A C 1
ATOM 1540 O O . MET A 1 188 ? -16.785 -6.986 28.700 1.00 92.12 188 MET A O 1
ATOM 1544 N N . LEU A 1 189 ? -17.587 -4.922 29.031 1.00 91.31 189 LEU A N 1
ATOM 1545 C CA . LEU A 1 189 ? -17.243 -4.440 27.690 1.00 91.31 189 LEU A CA 1
ATOM 1546 C C . LEU A 1 189 ? -15.731 -4.263 27.476 1.00 91.31 189 LEU A C 1
ATOM 1548 O O . LEU A 1 189 ? -15.253 -4.457 26.361 1.00 91.31 189 LEU A O 1
ATOM 1552 N N . LEU A 1 190 ? -14.989 -3.848 28.507 1.00 90.44 190 LEU A N 1
ATOM 1553 C CA . LEU A 1 190 ? -13.559 -3.534 28.405 1.00 90.44 190 LEU A CA 1
ATOM 1554 C C . LEU A 1 190 ? -12.654 -4.763 28.546 1.00 90.44 190 LEU A C 1
ATOM 1556 O O . LEU A 1 190 ? -11.616 -4.825 27.891 1.00 90.44 190 LEU A O 1
ATOM 1560 N N . GLU A 1 191 ? -13.024 -5.715 29.399 1.00 89.31 191 GLU A N 1
ATOM 1561 C CA . GLU A 1 191 ? -12.288 -6.969 29.603 1.00 89.31 191 GLU A CA 1
ATOM 1562 C C . GLU A 1 191 ? -12.588 -7.991 28.492 1.00 89.31 191 GLU A C 1
ATOM 1564 O O . GLU A 1 191 ? -11.776 -8.882 28.234 1.00 89.31 191 GLU A O 1
ATOM 1569 N N . GLY A 1 192 ? -13.714 -7.822 27.788 1.00 71.25 192 GLY A N 1
ATOM 1570 C CA . GLY A 1 192 ? -14.208 -8.771 26.792 1.00 71.25 192 GLY A CA 1
ATOM 1571 C C . GLY A 1 192 ? -14.692 -10.080 27.429 1.00 71.25 192 GLY A C 1
ATOM 1572 O O . GLY A 1 192 ? -14.513 -10.320 28.621 1.00 71.25 192 GLY A O 1
ATOM 1573 N N . GLU A 1 193 ? -15.298 -10.966 26.636 1.00 56.84 193 GLU A N 1
ATOM 1574 C CA . GLU A 1 193 ? -15.750 -12.299 27.080 1.00 56.84 193 GLU A CA 1
ATOM 1575 C C . GLU A 1 193 ? -14.588 -13.293 27.328 1.00 56.84 193 GLU A C 1
ATOM 1577 O O . GLU A 1 193 ? -14.675 -14.464 26.984 1.00 56.84 193 GLU A O 1
ATOM 1582 N N . ASN A 1 194 ? -13.482 -12.865 27.942 1.00 51.84 194 ASN A N 1
ATOM 1583 C CA . ASN A 1 194 ? -12.356 -13.739 28.296 1.00 51.84 194 ASN A CA 1
ATOM 1584 C C . ASN A 1 194 ? -12.345 -14.094 29.791 1.00 51.84 194 ASN A C 1
ATOM 1586 O O . ASN A 1 194 ? -11.356 -13.886 30.483 1.00 51.84 194 ASN A O 1
ATOM 1590 N N . ASN A 1 195 ? -13.450 -14.673 30.267 1.00 46.88 195 ASN A N 1
ATOM 1591 C CA . ASN A 1 195 ? -13.510 -15.481 31.495 1.00 46.88 195 ASN A CA 1
ATOM 1592 C C . ASN A 1 195 ? -14.424 -16.702 31.268 1.00 46.88 195 ASN A C 1
ATOM 1594 O O . ASN A 1 195 ? -15.371 -16.938 32.016 1.00 46.88 195 ASN A O 1
ATOM 1598 N N . GLY A 1 196 ? -14.178 -17.449 30.188 1.00 44.41 196 GLY A N 1
ATOM 1599 C CA . GLY A 1 196 ? -15.030 -18.570 29.797 1.00 44.41 196 GLY A CA 1
ATOM 1600 C C . GLY A 1 196 ? -14.403 -19.532 28.794 1.00 44.41 196 GLY A C 1
ATOM 1601 O O . GLY A 1 196 ? -15.055 -19.873 27.820 1.00 44.41 196 GLY A O 1
ATOM 1602 N N . THR A 1 197 ? -13.172 -19.978 29.034 1.00 36.47 197 THR A N 1
ATOM 1603 C CA . THR A 1 197 ? -12.685 -21.276 28.537 1.00 36.47 197 THR A CA 1
ATOM 1604 C C . THR A 1 197 ? -11.643 -21.802 29.513 1.00 36.47 197 THR A C 1
ATOM 1606 O O . THR A 1 197 ? -10.583 -21.189 29.664 1.00 36.47 197 THR A O 1
ATOM 1609 N N . ASP A 1 198 ? -12.020 -22.891 30.185 1.00 35.22 198 ASP A N 1
ATOM 1610 C CA . ASP A 1 198 ? -11.137 -23.858 30.845 1.00 35.22 198 ASP A CA 1
ATOM 1611 C C . ASP A 1 198 ? -10.080 -24.429 29.880 1.00 35.22 198 ASP A C 1
ATOM 1613 O O . ASP A 1 198 ? -10.378 -24.535 28.663 1.00 35.22 198 ASP A O 1
#

Secondary structure (DSSP, 8-state):
--------HHHHHHHHHHHIIIIISSSS-HHHHHHHH-TT--HHHHHHHHHHTT----HHHHHHHHHHHHHHHHHHH-TTHHHHHHT-TT--HHHHHHHHHHHHHHHSTTTTHHHHHBSSPPPPPP--S---HHHHHHHHHHHGGGBHHHHHHHHHTS-HHHHHHHHHHHH-SS--HHHHHHHHHHHHHHH-S-S---

Mean predicted aligned error: 9.34 Å

Foldseek 3Di:
DPDPQPQDPLLVVLVVLVCCLDQVWQLADPLLNVPVVDVPADLVNSCVVCVVVVHNDDSVRSVVRNVVSLVSCCVQQNPCNVVLSRPDPPDDCVSSLVSSVVSCLCTHPCNCVVVVQFPDDDDDDDDDPDDDPVRVVVVCVVRVCRGPVNVVVCVVPDDPVVVVLLVCLCPDPDDDDPSVVVNVVVCCVVVDPPPDDD

Radius of gyration: 27.58 Å; Cα contacts (8 Å, |Δi|>4): 121; chains: 1; bounding box: 53×45×89 Å